Protein AF-A0A835YY94-F1 (afdb_monomer_lite)

Secondary structure (DSSP, 8-state):
-HHHHHHHHHHHHHHHHHHHHHHHHHHTT--HHHHHHHH-S-HHHHHHHHHHHHHHH-TT--HHHHHHHHHHHHHHHHHHHHHHHHHS---------SS-HHHHHHHHTTT--S---TT--TTHHHHHHHHSHHHHHHHHHHHHHHHHHHHHT---HHHHHHHHHHHHHHHHHHHHHHHHTTHHHHS------------

Organism: NCBI:txid303371

Sequence (199 aa):
MEGLRAFHGLIGSVLEELTLHEAFAEEWGVNLAEAIDRDGPLPATRAYTSFLLQIGGDSRSTCADVLAAMAPCMRLYAFLGTTLAAAFPAPITTEHSSEPASERFAAERASESASAADGDTPYRAWIAAYSSPEFGAAAATVERLLDKYAAAAGEGMGRYDALLAHYRTAMALEYAFFDASGLEAGLKGDPVALEVREG

Structure (mmCIF, N/CA/C/O backbone):
data_AF-A0A835YY94-F1
#
_entry.id   AF-A0A835YY94-F1
#
loop_
_atom_site.group_PDB
_atom_site.id
_atom_site.type_symbol
_atom_site.label_atom_id
_atom_site.label_alt_id
_atom_site.label_comp_id
_atom_site.label_asym_id
_atom_site.label_entity_id
_atom_site.label_seq_id
_atom_site.pdbx_PDB_ins_code
_atom_site.Cartn_x
_atom_site.Cartn_y
_atom_site.Cartn_z
_atom_site.occupancy
_atom_site.B_iso_or_equiv
_atom_site.auth_seq_id
_atom_site.auth_comp_id
_atom_site.auth_asym_id
_atom_site.auth_atom_id
_atom_site.pdbx_PDB_model_num
ATOM 1 N N . MET A 1 1 ? 12.698 16.034 -10.773 1.00 77.00 1 MET A N 1
ATOM 2 C CA . MET A 1 1 ? 12.156 16.702 -9.566 1.00 77.00 1 MET A CA 1
ATOM 3 C C . MET A 1 1 ? 10.710 16.336 -9.263 1.00 77.00 1 MET A C 1
ATOM 5 O O . MET A 1 1 ? 10.408 16.166 -8.094 1.00 77.00 1 MET A O 1
ATOM 9 N N . GLU A 1 2 ? 9.831 16.195 -10.261 1.00 87.31 2 GLU A N 1
ATOM 10 C CA . GLU A 1 2 ? 8.418 15.824 -10.050 1.00 87.31 2 GLU A CA 1
ATOM 11 C C . GLU A 1 2 ? 8.232 14.543 -9.217 1.00 87.31 2 GLU A C 1
ATOM 13 O O . GLU A 1 2 ? 7.614 14.608 -8.162 1.00 87.31 2 GLU A O 1
ATOM 18 N N . GLY A 1 3 ? 8.836 13.417 -9.628 1.00 87.94 3 GLY A N 1
ATOM 19 C CA . GLY A 1 3 ? 8.707 12.149 -8.897 1.00 87.94 3 GLY A CA 1
ATOM 20 C C . GLY A 1 3 ? 9.200 12.238 -7.453 1.00 87.94 3 GLY A C 1
ATOM 21 O O . GLY A 1 3 ? 8.498 11.821 -6.548 1.00 87.94 3 GLY A O 1
ATOM 22 N N . LEU A 1 4 ? 10.347 12.885 -7.212 1.00 90.38 4 LEU A N 1
ATOM 23 C CA . LEU A 1 4 ? 10.876 13.088 -5.857 1.00 90.38 4 LEU A CA 1
ATOM 24 C C . LEU A 1 4 ? 9.904 13.868 -4.955 1.00 90.38 4 LEU A C 1
ATOM 26 O O . LEU A 1 4 ? 9.709 13.492 -3.805 1.00 90.38 4 LEU A O 1
ATOM 30 N N . ARG A 1 5 ? 9.278 14.936 -5.470 1.00 91.69 5 ARG A N 1
ATOM 31 C CA . ARG A 1 5 ? 8.275 15.705 -4.713 1.00 91.69 5 ARG A CA 1
ATOM 32 C C . ARG A 1 5 ? 7.023 14.880 -4.432 1.00 91.69 5 ARG A C 1
ATOM 34 O O . ARG A 1 5 ? 6.498 14.954 -3.330 1.00 91.69 5 ARG A O 1
ATOM 41 N N . ALA A 1 6 ? 6.571 14.099 -5.411 1.00 91.00 6 ALA A N 1
ATOM 42 C CA . ALA A 1 6 ? 5.416 13.230 -5.245 1.00 91.00 6 ALA A CA 1
ATOM 43 C C . ALA A 1 6 ? 5.682 12.123 -4.214 1.00 91.00 6 ALA A C 1
ATOM 45 O O . ALA A 1 6 ? 4.884 11.956 -3.303 1.00 91.00 6 ALA A O 1
ATOM 46 N N . PHE A 1 7 ? 6.828 11.438 -4.285 1.00 92.06 7 PHE A N 1
ATOM 47 C CA . PHE A 1 7 ? 7.209 10.423 -3.298 1.00 92.06 7 PHE A CA 1
ATOM 48 C C . PHE A 1 7 ? 7.347 11.000 -1.889 1.00 92.06 7 PHE A C 1
ATOM 50 O O . PHE A 1 7 ? 6.874 10.391 -0.938 1.00 92.06 7 PHE A O 1
ATOM 57 N N . HIS A 1 8 ? 7.933 12.192 -1.752 1.00 92.06 8 HIS A N 1
ATOM 58 C CA . HIS A 1 8 ? 7.973 12.895 -0.470 1.00 92.06 8 HIS A CA 1
ATOM 59 C C . HIS A 1 8 ? 6.564 13.171 0.076 1.00 92.06 8 HIS A C 1
ATOM 61 O O . HIS A 1 8 ? 6.309 12.919 1.248 1.00 92.06 8 HIS A O 1
ATOM 67 N N . GLY A 1 9 ? 5.651 13.663 -0.770 1.00 89.12 9 GLY A N 1
ATOM 68 C CA . GLY A 1 9 ? 4.255 13.882 -0.384 1.00 89.12 9 GLY A CA 1
ATOM 69 C C . GLY A 1 9 ? 3.563 12.593 0.064 1.00 89.12 9 GLY A C 1
ATOM 70 O O . GLY A 1 9 ? 2.956 12.580 1.124 1.00 89.12 9 GLY A O 1
ATOM 71 N N . LEU A 1 10 ? 3.731 11.501 -0.690 1.00 89.12 10 LEU A N 1
ATOM 72 C CA . LEU A 1 10 ? 3.149 10.194 -0.364 1.00 89.12 10 LEU A CA 1
ATOM 73 C C . LEU A 1 10 ? 3.657 9.649 0.978 1.00 89.12 10 LEU A C 1
ATOM 75 O O . LEU A 1 10 ? 2.860 9.171 1.775 1.00 89.12 10 LEU A O 1
ATOM 79 N N . ILE A 1 11 ? 4.961 9.756 1.256 1.00 89.75 11 ILE A N 1
ATOM 80 C CA . ILE A 1 11 ? 5.522 9.361 2.559 1.00 89.75 11 ILE A CA 1
ATOM 81 C C . ILE A 1 11 ? 4.942 10.228 3.681 1.00 89.75 11 ILE A C 1
ATOM 83 O O . ILE A 1 11 ? 4.595 9.699 4.731 1.00 89.75 11 ILE A O 1
ATOM 87 N N . GLY A 1 12 ? 4.814 11.541 3.459 1.00 86.75 12 GLY A N 1
ATOM 88 C CA . GLY A 1 12 ? 4.173 12.448 4.414 1.00 86.75 12 GLY A CA 1
ATOM 89 C C . GLY A 1 12 ? 2.745 12.017 4.754 1.00 86.75 12 GLY A C 1
ATOM 90 O O . GLY A 1 12 ? 2.417 11.896 5.928 1.00 86.75 12 GLY A O 1
ATOM 91 N N . SER A 1 13 ? 1.940 11.684 3.744 1.00 84.06 13 SER A N 1
ATOM 92 C CA . SER A 1 13 ? 0.565 11.212 3.947 1.00 84.06 13 SER A CA 1
ATOM 93 C C . SER A 1 13 ? 0.486 9.883 4.701 1.00 84.06 13 SER A C 1
ATOM 95 O O . SER A 1 13 ? -0.398 9.726 5.532 1.00 84.06 13 SER A O 1
ATOM 97 N N . VAL A 1 14 ? 1.427 8.953 4.493 1.00 85.81 14 VAL A N 1
ATOM 98 C CA . VAL A 1 14 ? 1.492 7.713 5.295 1.00 85.81 14 VAL A CA 1
ATOM 99 C C . VAL A 1 14 ? 1.737 8.024 6.775 1.00 85.81 14 VAL A C 1
ATOM 101 O O . VAL A 1 14 ? 1.154 7.383 7.643 1.00 85.81 14 VAL A O 1
ATOM 104 N N . LEU A 1 15 ? 2.584 9.010 7.089 1.00 85.06 15 LEU A N 1
ATOM 105 C CA . LEU A 1 15 ? 2.825 9.406 8.482 1.00 85.06 15 LEU A CA 1
ATOM 106 C C . LEU A 1 15 ? 1.577 10.025 9.123 1.00 85.06 15 LEU A C 1
ATOM 108 O O . LEU A 1 15 ? 1.283 9.733 10.277 1.00 85.06 15 LEU A O 1
ATOM 112 N N . GLU A 1 16 ? 0.834 10.840 8.372 1.00 81.44 16 GLU A N 1
ATOM 113 C CA . GLU A 1 16 ? -0.450 11.401 8.815 1.00 81.44 16 GLU A CA 1
ATOM 114 C C . GLU A 1 16 ? -1.503 10.300 9.035 1.00 81.44 16 GLU A C 1
ATOM 116 O O . GLU A 1 16 ? -2.247 10.330 10.016 1.00 81.44 16 GLU A O 1
ATOM 121 N N . GLU A 1 17 ? -1.538 9.292 8.162 1.00 84.50 17 GLU A N 1
ATOM 122 C CA . GLU A 1 17 ? -2.433 8.136 8.265 1.00 84.50 17 GLU A CA 1
ATOM 123 C C . GLU A 1 17 ? -2.126 7.273 9.497 1.00 84.50 17 GLU A C 1
ATOM 125 O O . GLU A 1 17 ? -3.043 6.833 10.189 1.00 84.50 17 GLU A O 1
ATOM 130 N N . LEU A 1 18 ? -0.851 7.084 9.851 1.00 85.69 18 LEU A N 1
ATOM 131 C CA . LEU A 1 18 ? -0.483 6.365 11.076 1.00 85.69 18 LEU A CA 1
ATOM 132 C C . LEU A 1 18 ? -1.029 7.044 12.341 1.00 85.69 18 LEU A C 1
ATOM 134 O O . LEU A 1 18 ? -1.456 6.345 13.257 1.00 85.69 18 LEU A O 1
ATOM 138 N N . THR A 1 19 ? -1.119 8.378 12.375 1.00 81.88 19 THR A N 1
ATOM 139 C CA . THR A 1 19 ? -1.769 9.100 13.484 1.00 81.88 19 THR A CA 1
ATOM 140 C C . THR A 1 19 ? -3.268 8.789 13.583 1.00 81.88 19 THR A C 1
ATOM 142 O O . THR A 1 19 ? -3.809 8.701 14.684 1.00 81.88 19 THR A O 1
ATOM 145 N N . LEU A 1 20 ? -3.956 8.578 12.454 1.00 78.81 20 LEU A N 1
ATOM 146 C CA . LEU A 1 20 ? -5.355 8.134 12.454 1.00 78.81 20 LEU A CA 1
ATOM 147 C C . LEU A 1 20 ? -5.488 6.715 13.035 1.00 78.81 20 LEU A C 1
ATOM 149 O O . LEU A 1 20 ? -6.382 6.458 13.839 1.00 78.81 20 LEU A O 1
ATOM 153 N N . HIS A 1 21 ? -4.582 5.805 12.672 1.00 83.69 21 HIS A N 1
ATOM 154 C CA . HIS A 1 21 ? -4.551 4.454 13.239 1.00 83.69 21 HIS A CA 1
ATOM 155 C C . HIS A 1 21 ? -4.273 4.446 14.747 1.00 83.69 21 HIS A C 1
ATOM 157 O O . HIS A 1 21 ? -4.888 3.662 15.469 1.00 83.69 21 HIS A O 1
ATOM 163 N N . GLU A 1 22 ? -3.381 5.316 15.231 1.00 84.19 22 GLU A N 1
ATOM 164 C CA . GLU A 1 22 ? -3.130 5.499 16.666 1.00 84.19 22 GLU A CA 1
ATOM 165 C C . GLU A 1 22 ? -4.399 5.945 17.406 1.00 84.19 22 GLU A C 1
ATOM 167 O O . GLU A 1 22 ? -4.718 5.383 18.454 1.00 84.19 22 GLU A O 1
ATOM 172 N N . ALA A 1 23 ? -5.166 6.879 16.831 1.00 81.56 23 ALA A N 1
ATOM 173 C CA . ALA A 1 23 ? -6.432 7.330 17.407 1.00 81.56 23 ALA A CA 1
ATOM 174 C C . ALA A 1 23 ? -7.473 6.196 17.494 1.00 81.56 23 ALA A C 1
ATOM 176 O O . ALA A 1 23 ? -8.077 6.009 18.550 1.00 81.56 23 ALA A O 1
ATOM 177 N N . PHE A 1 24 ? -7.634 5.388 16.437 1.00 81.62 24 PHE A N 1
ATOM 178 C CA . PHE A 1 24 ? -8.531 4.222 16.475 1.00 81.62 24 PHE A CA 1
ATOM 179 C C . PHE A 1 24 ? -8.098 3.183 17.513 1.00 81.62 24 PHE A C 1
ATOM 181 O O . PHE A 1 24 ? -8.931 2.604 18.210 1.00 81.62 24 PHE A O 1
ATOM 188 N N . ALA A 1 25 ? -6.793 2.934 17.627 1.00 85.94 25 ALA A N 1
ATOM 189 C CA . ALA A 1 25 ? -6.261 1.998 18.607 1.00 85.94 25 ALA A CA 1
ATOM 190 C C . ALA A 1 25 ? -6.549 2.463 20.043 1.00 85.94 25 ALA A C 1
ATOM 192 O O . ALA A 1 25 ? -6.974 1.655 20.869 1.00 85.94 25 ALA A O 1
ATOM 193 N N . GLU A 1 26 ? -6.386 3.758 20.329 1.00 84.69 26 GLU A N 1
ATOM 194 C CA . GLU A 1 26 ? -6.743 4.344 21.625 1.00 84.69 26 GLU A CA 1
ATOM 195 C C . GLU A 1 26 ? -8.247 4.215 21.907 1.00 84.69 26 GLU A C 1
ATOM 197 O O . GLU A 1 26 ? -8.629 3.734 22.976 1.00 84.69 26 GLU A O 1
ATOM 202 N N . GLU A 1 27 ? -9.095 4.576 20.939 1.00 81.50 27 GLU A N 1
ATOM 203 C CA . GLU A 1 27 ? -10.557 4.499 21.052 1.00 81.50 27 GLU A CA 1
ATOM 204 C C . GLU A 1 27 ? -11.039 3.077 21.372 1.00 81.50 27 GLU A C 1
ATOM 206 O O . GLU A 1 27 ? -11.888 2.875 22.242 1.00 81.50 27 GLU A O 1
ATOM 211 N N . TRP A 1 28 ? -10.464 2.071 20.711 1.00 84.75 28 TRP A N 1
ATOM 212 C CA . TRP A 1 28 ? -10.847 0.669 20.896 1.00 84.75 28 TRP A CA 1
ATOM 213 C C . TRP A 1 28 ? -10.114 -0.024 22.050 1.00 84.75 28 TRP A C 1
ATOM 215 O O . TRP A 1 28 ? -10.308 -1.221 22.272 1.00 84.75 28 TRP A O 1
ATOM 225 N N . GLY A 1 29 ? -9.278 0.702 22.799 1.00 87.25 29 GLY A N 1
ATOM 226 C CA . GLY A 1 29 ? -8.504 0.148 23.910 1.00 87.25 29 GLY A CA 1
ATOM 227 C C . GLY A 1 29 ? -7.463 -0.889 23.471 1.00 87.25 29 GLY A C 1
ATOM 228 O O . GLY A 1 29 ? -7.135 -1.800 24.233 1.00 87.25 29 GLY A O 1
ATOM 229 N N . VAL A 1 30 ? -6.956 -0.776 22.241 1.00 87.06 30 VAL A N 1
ATOM 230 C CA . VAL A 1 30 ? -5.956 -1.670 21.652 1.00 87.06 30 VAL A CA 1
ATOM 231 C C . VAL A 1 30 ? -4.563 -1.069 21.817 1.00 87.06 30 VAL A C 1
ATOM 233 O O . VAL A 1 30 ? -4.223 -0.056 21.215 1.00 87.06 30 VAL A O 1
ATOM 236 N N . ASN A 1 31 ? -3.698 -1.744 22.572 1.00 87.50 31 ASN A N 1
ATOM 237 C CA . ASN A 1 31 ? -2.273 -1.425 22.589 1.00 87.50 31 ASN A CA 1
ATOM 238 C C . ASN A 1 31 ? -1.568 -2.138 21.425 1.00 87.50 31 ASN A C 1
ATOM 240 O O . ASN A 1 31 ? -1.189 -3.306 21.540 1.00 87.50 31 ASN A O 1
ATOM 244 N N . LEU A 1 32 ? -1.405 -1.439 20.296 1.00 83.25 32 LEU A N 1
ATOM 245 C CA . LEU A 1 32 ? -0.777 -2.001 19.094 1.00 83.25 32 LEU A CA 1
ATOM 246 C C . LEU A 1 32 ? 0.668 -2.448 19.338 1.00 83.25 32 LEU A C 1
ATOM 248 O O . LEU A 1 32 ? 1.056 -3.508 18.855 1.00 83.25 32 LEU A O 1
ATOM 252 N N . ALA A 1 33 ? 1.452 -1.679 20.098 1.00 86.81 33 ALA A N 1
ATOM 253 C CA . ALA A 1 33 ? 2.845 -2.022 20.381 1.00 86.81 33 ALA A CA 1
ATOM 254 C C . ALA A 1 33 ? 2.940 -3.334 21.170 1.00 86.81 33 ALA A C 1
ATOM 256 O O . ALA A 1 33 ? 3.667 -4.242 20.778 1.00 86.81 33 ALA A O 1
ATOM 257 N N . GLU A 1 34 ? 2.133 -3.477 22.222 1.00 89.88 34 GLU A N 1
ATOM 258 C CA . GLU A 1 34 ? 2.085 -4.709 23.014 1.00 89.88 34 GLU A CA 1
ATOM 259 C C . GLU A 1 34 ? 1.562 -5.903 22.202 1.00 89.88 34 GLU A C 1
ATOM 261 O O . GLU A 1 34 ? 2.089 -7.009 22.321 1.00 89.88 34 GLU A O 1
ATOM 266 N N . ALA A 1 35 ? 0.548 -5.695 21.355 1.00 86.00 35 ALA A N 1
ATOM 267 C CA . ALA A 1 35 ? 0.031 -6.743 20.478 1.00 86.00 35 ALA A CA 1
ATOM 268 C C . ALA A 1 35 ? 1.102 -7.231 19.487 1.00 86.00 35 ALA A C 1
ATOM 270 O O . ALA A 1 35 ? 1.275 -8.437 19.311 1.00 86.00 35 ALA A O 1
ATOM 271 N N . ILE A 1 36 ? 1.860 -6.306 18.889 1.00 86.38 36 ILE A N 1
ATOM 272 C CA . ILE A 1 36 ? 2.965 -6.626 17.978 1.00 86.38 36 ILE A CA 1
ATOM 273 C C . ILE A 1 36 ? 4.104 -7.332 18.723 1.00 86.38 36 ILE A C 1
ATOM 275 O O . ILE A 1 36 ? 4.634 -8.312 18.205 1.00 86.38 36 ILE A O 1
ATOM 279 N N . ASP A 1 37 ? 4.465 -6.889 19.928 1.00 91.12 37 ASP A N 1
ATOM 280 C CA . ASP A 1 37 ? 5.526 -7.520 20.723 1.00 91.12 37 ASP A CA 1
ATOM 281 C C . ASP A 1 37 ? 5.161 -8.949 21.148 1.00 91.12 37 ASP A C 1
ATOM 283 O O . ASP A 1 37 ? 6.019 -9.835 21.178 1.00 91.12 37 ASP A O 1
ATOM 287 N N . ARG A 1 38 ? 3.886 -9.186 21.480 1.00 91.00 38 ARG A N 1
ATOM 288 C CA . ARG A 1 38 ? 3.395 -10.488 21.942 1.00 91.00 38 ARG A CA 1
ATOM 289 C C . ARG A 1 38 ? 3.194 -11.479 20.798 1.00 91.00 38 ARG A C 1
ATOM 291 O O . ARG A 1 38 ? 3.668 -12.611 20.890 1.00 91.00 38 ARG A O 1
ATOM 298 N N . ASP A 1 39 ? 2.472 -11.068 19.759 1.00 89.62 39 ASP A N 1
ATOM 299 C CA . ASP A 1 39 ? 1.948 -11.976 18.731 1.00 89.62 39 ASP A CA 1
ATOM 300 C C . ASP A 1 39 ? 2.647 -11.800 17.371 1.00 89.62 39 ASP A C 1
ATOM 302 O O . ASP A 1 39 ? 2.582 -12.683 16.512 1.00 89.62 39 ASP A O 1
ATOM 306 N N . GLY A 1 40 ? 3.352 -10.682 17.175 1.00 89.75 40 GLY A N 1
ATOM 307 C CA . GLY A 1 40 ? 3.863 -10.264 15.873 1.00 89.75 40 GLY A CA 1
ATOM 308 C C . GLY A 1 40 ? 2.755 -9.792 14.919 1.00 89.75 40 GLY A C 1
ATOM 309 O O . GLY A 1 40 ? 1.563 -9.934 15.196 1.00 89.75 40 GLY A O 1
ATOM 310 N N . PRO A 1 41 ? 3.119 -9.220 13.755 1.00 90.19 41 PRO A N 1
ATOM 311 C CA . PRO A 1 41 ? 2.147 -8.956 12.701 1.00 90.19 41 PRO A CA 1
ATOM 312 C C . PRO A 1 41 ? 1.573 -10.273 12.165 1.00 90.19 41 PRO A C 1
ATOM 314 O O . PRO A 1 41 ? 2.288 -11.275 12.061 1.00 90.19 41 PRO A O 1
ATOM 317 N N . LEU A 1 42 ? 0.305 -10.250 11.742 1.00 89.94 42 LEU A N 1
ATOM 318 C CA . LEU A 1 42 ? -0.325 -11.407 11.105 1.00 89.94 42 LEU A CA 1
ATOM 319 C C . LEU A 1 42 ? 0.508 -11.901 9.906 1.00 89.94 42 LEU A C 1
ATOM 321 O O . LEU A 1 42 ? 1.122 -11.086 9.203 1.00 89.94 42 LEU A O 1
ATOM 325 N N . PRO A 1 43 ? 0.504 -13.216 9.608 1.00 93.25 43 PRO A N 1
ATOM 326 C CA . PRO A 1 43 ? 1.248 -13.764 8.476 1.00 93.25 43 PRO A CA 1
ATOM 327 C C . PRO A 1 43 ? 0.962 -13.053 7.145 1.00 93.25 43 PRO A C 1
ATOM 329 O O . PRO A 1 43 ? 1.902 -12.791 6.398 1.00 93.25 43 PRO A O 1
ATOM 332 N N . ALA A 1 44 ? -0.295 -12.676 6.879 1.00 93.00 44 ALA A N 1
ATOM 333 C CA . ALA A 1 44 ? -0.679 -11.922 5.683 1.00 93.00 44 ALA A CA 1
ATOM 334 C C . ALA A 1 44 ? -0.042 -10.518 5.646 1.00 93.00 44 ALA A C 1
ATOM 336 O O . ALA A 1 44 ? 0.588 -10.149 4.654 1.00 93.00 44 ALA A O 1
ATOM 337 N N . THR A 1 45 ? -0.098 -9.774 6.757 1.00 92.38 45 THR A N 1
ATOM 338 C CA . THR A 1 45 ? 0.561 -8.464 6.911 1.00 92.38 45 THR A CA 1
ATOM 339 C C . THR A 1 45 ? 2.068 -8.560 6.673 1.00 92.38 45 THR A C 1
ATOM 341 O O . THR A 1 45 ? 2.667 -7.735 5.975 1.00 92.38 45 THR A O 1
ATOM 344 N N . ARG A 1 46 ? 2.706 -9.599 7.223 1.00 95.44 46 ARG A N 1
ATOM 345 C CA . ARG A 1 46 ? 4.140 -9.836 7.039 1.00 95.44 46 ARG A CA 1
ATOM 346 C C . ARG A 1 46 ? 4.477 -10.231 5.603 1.00 95.44 46 ARG A C 1
ATOM 348 O O . ARG A 1 46 ? 5.493 -9.775 5.083 1.00 95.44 46 ARG A O 1
ATOM 355 N N . ALA A 1 47 ? 3.659 -11.062 4.962 1.00 96.12 47 ALA A N 1
ATOM 356 C CA . ALA A 1 47 ? 3.862 -11.465 3.574 1.00 96.12 47 ALA A CA 1
ATOM 357 C C . ALA A 1 47 ? 3.816 -10.249 2.644 1.00 96.12 47 ALA A C 1
ATOM 359 O O . ALA A 1 47 ? 4.709 -10.080 1.812 1.00 96.12 47 ALA A O 1
ATOM 360 N N . TYR A 1 48 ? 2.841 -9.357 2.848 1.00 96.62 48 TYR A N 1
ATOM 361 C CA . TYR A 1 48 ? 2.712 -8.174 2.012 1.00 96.62 48 TYR A CA 1
ATOM 362 C C . TYR A 1 48 ? 3.890 -7.208 2.179 1.00 96.62 48 TYR A C 1
ATOM 364 O O . TYR A 1 48 ? 4.551 -6.838 1.206 1.00 96.62 48 TYR A O 1
ATOM 372 N N . THR A 1 49 ? 4.237 -6.869 3.419 1.00 95.88 49 THR A N 1
ATOM 373 C CA . THR A 1 49 ? 5.383 -5.987 3.691 1.00 95.88 49 THR A CA 1
ATOM 374 C C . THR A 1 49 ? 6.709 -6.590 3.217 1.00 95.88 49 THR A C 1
ATOM 376 O O . THR A 1 49 ? 7.541 -5.875 2.661 1.00 95.88 49 THR A O 1
ATOM 379 N N . SER A 1 50 ? 6.892 -7.910 3.339 1.00 97.50 50 SER A N 1
ATOM 380 C CA . SER A 1 50 ? 8.083 -8.604 2.826 1.00 97.50 50 SER A CA 1
ATOM 381 C C . SER A 1 50 ? 8.182 -8.528 1.301 1.00 97.50 50 SER A C 1
ATOM 383 O O . SER A 1 50 ? 9.264 -8.271 0.777 1.00 97.50 50 SER A O 1
ATOM 385 N N . PHE A 1 51 ? 7.065 -8.692 0.587 1.00 97.94 51 PHE A N 1
ATOM 386 C CA . PHE A 1 51 ? 7.002 -8.542 -0.869 1.00 97.94 51 PHE A CA 1
ATOM 387 C C . PHE A 1 51 ? 7.407 -7.129 -1.320 1.00 97.94 51 PHE A C 1
ATOM 389 O O . PHE A 1 51 ? 8.238 -6.981 -2.218 1.00 97.94 51 PHE A O 1
ATOM 396 N N . LEU A 1 52 ? 6.891 -6.088 -0.657 1.00 96.81 52 LEU A N 1
ATOM 397 C CA . LEU A 1 52 ? 7.250 -4.699 -0.962 1.00 96.81 52 LEU A CA 1
ATOM 398 C C . LEU A 1 52 ? 8.736 -4.416 -0.695 1.00 96.81 52 LEU A C 1
ATOM 400 O O . LEU A 1 52 ? 9.410 -3.811 -1.531 1.00 96.81 52 LEU A O 1
ATOM 404 N N . LEU A 1 53 ? 9.265 -4.891 0.438 1.00 97.38 53 LEU A N 1
ATOM 405 C CA . LEU A 1 53 ? 10.682 -4.747 0.786 1.00 97.38 53 LEU A CA 1
ATOM 406 C C . LEU A 1 53 ? 11.596 -5.496 -0.188 1.00 97.38 53 LEU A C 1
ATOM 408 O O . LEU A 1 53 ? 12.656 -4.983 -0.537 1.00 97.38 53 LEU A O 1
ATOM 412 N N . GLN A 1 54 ? 11.188 -6.677 -0.657 1.00 97.44 54 GLN A N 1
ATOM 413 C CA . GLN A 1 54 ? 11.940 -7.439 -1.650 1.00 97.44 54 GLN A CA 1
ATOM 414 C C . GLN A 1 54 ? 12.044 -6.675 -2.974 1.00 97.44 54 GLN A C 1
ATOM 416 O O . GLN A 1 54 ? 13.136 -6.572 -3.528 1.00 97.44 54 GLN A O 1
ATOM 421 N N . ILE A 1 55 ? 10.941 -6.096 -3.461 1.00 96.06 55 ILE A N 1
ATOM 422 C CA . ILE A 1 55 ? 10.963 -5.277 -4.681 1.00 96.06 55 ILE A CA 1
ATOM 423 C C . ILE A 1 55 ? 11.817 -4.027 -4.470 1.00 96.06 55 ILE A C 1
ATOM 425 O O . ILE A 1 55 ? 12.664 -3.730 -5.308 1.00 96.06 55 ILE A O 1
ATOM 429 N N . GLY A 1 56 ? 11.632 -3.312 -3.357 1.00 94.69 56 GLY A N 1
ATOM 430 C CA . GLY A 1 56 ? 12.385 -2.090 -3.062 1.00 94.69 56 GLY A CA 1
ATOM 431 C C . GLY A 1 56 ? 13.883 -2.314 -2.818 1.00 94.69 56 GLY A C 1
ATOM 432 O O . GLY A 1 56 ? 14.677 -1.404 -3.044 1.00 94.69 56 GLY A O 1
ATOM 433 N N . GLY A 1 57 ? 14.269 -3.508 -2.361 1.00 94.94 57 GLY A N 1
ATOM 434 C CA . GLY A 1 57 ? 15.654 -3.883 -2.072 1.00 94.94 57 GLY A CA 1
ATOM 435 C C . GLY A 1 57 ? 16.412 -4.526 -3.239 1.00 94.94 57 GLY A C 1
ATOM 436 O O . GLY A 1 57 ? 17.641 -4.599 -3.183 1.00 94.94 57 GLY A O 1
ATOM 437 N N . ASP A 1 58 ? 15.729 -4.993 -4.289 1.00 94.12 58 ASP A N 1
ATOM 438 C CA . ASP A 1 58 ? 16.386 -5.556 -5.475 1.00 94.12 58 ASP A CA 1
ATOM 439 C C . ASP A 1 58 ? 17.022 -4.435 -6.311 1.00 94.12 58 ASP A C 1
ATOM 441 O O . ASP A 1 58 ? 16.350 -3.525 -6.793 1.00 94.12 58 ASP A O 1
ATOM 445 N N . SER A 1 59 ? 18.335 -4.518 -6.531 1.00 92.50 59 SER A N 1
ATOM 446 C CA . SER A 1 59 ? 19.096 -3.529 -7.304 1.00 92.50 59 SER A CA 1
ATOM 447 C C . SER A 1 59 ? 18.710 -3.462 -8.784 1.00 92.50 59 SER A C 1
ATOM 449 O O . SER A 1 59 ? 19.098 -2.519 -9.476 1.00 92.50 59 SER A O 1
ATOM 451 N N . ARG A 1 60 ? 17.963 -4.452 -9.282 1.00 90.12 60 ARG A N 1
ATOM 452 C CA . ARG A 1 60 ? 17.410 -4.479 -10.641 1.00 90.12 60 ARG A CA 1
ATOM 453 C C . ARG A 1 60 ? 16.034 -3.823 -10.724 1.00 90.12 60 ARG A C 1
ATOM 455 O O . ARG A 1 60 ? 15.603 -3.508 -11.833 1.00 90.12 60 ARG A O 1
ATOM 462 N N . SER A 1 61 ? 15.355 -3.624 -9.594 1.00 92.81 61 SER A N 1
ATOM 463 C CA . SER A 1 61 ? 14.068 -2.941 -9.563 1.00 92.81 61 SER A CA 1
ATOM 464 C C . SER A 1 61 ? 14.225 -1.473 -9.928 1.00 92.81 61 SER A C 1
ATOM 466 O O . SER A 1 61 ? 15.147 -0.770 -9.515 1.00 92.81 61 SER A O 1
ATOM 468 N N . THR A 1 62 ? 13.264 -0.991 -10.695 1.00 93.06 62 THR A N 1
ATOM 469 C CA . THR A 1 62 ? 13.114 0.412 -11.060 1.00 93.06 62 THR A CA 1
ATOM 470 C C . THR A 1 62 ? 11.976 1.039 -10.260 1.00 93.06 62 THR A C 1
ATOM 472 O O . THR A 1 62 ? 11.183 0.350 -9.616 1.00 93.06 62 THR A O 1
ATOM 475 N N . CYS A 1 63 ? 11.817 2.363 -10.357 1.00 93.25 63 CYS A N 1
ATOM 476 C CA . CYS A 1 63 ? 10.654 3.033 -9.775 1.00 93.25 63 CYS A CA 1
ATOM 477 C C . CYS A 1 63 ? 9.327 2.457 -10.295 1.00 93.25 63 CYS A C 1
ATOM 479 O O . CYS A 1 63 ? 8.358 2.442 -9.546 1.00 93.25 63 CYS A O 1
ATOM 481 N N . ALA A 1 64 ? 9.278 1.965 -11.539 1.00 95.12 64 ALA A N 1
ATOM 482 C CA . ALA A 1 64 ? 8.071 1.358 -12.092 1.00 95.12 64 ALA A CA 1
ATOM 483 C C . ALA A 1 64 ? 7.693 0.051 -11.373 1.00 95.12 64 ALA A C 1
ATOM 485 O O . ALA A 1 64 ? 6.510 -0.186 -11.172 1.00 95.12 64 ALA A O 1
ATOM 486 N N . ASP A 1 65 ? 8.663 -0.758 -10.933 1.00 95.88 65 ASP A N 1
ATOM 487 C CA . ASP A 1 65 ? 8.390 -2.010 -10.206 1.00 95.88 65 ASP A CA 1
ATOM 488 C C . ASP A 1 65 ? 7.783 -1.732 -8.833 1.00 95.88 65 ASP A C 1
ATOM 490 O O . ASP A 1 65 ? 6.753 -2.297 -8.472 1.00 95.88 65 ASP A O 1
ATOM 494 N N . VAL A 1 66 ? 8.381 -0.787 -8.101 1.00 95.44 66 VAL A N 1
ATOM 495 C CA . VAL A 1 66 ? 7.870 -0.338 -6.800 1.00 95.44 66 VAL A CA 1
ATOM 496 C C . VAL A 1 66 ? 6.472 0.263 -6.958 1.00 95.44 66 VAL A C 1
ATOM 498 O O . VAL A 1 66 ? 5.554 -0.101 -6.230 1.00 95.44 66 VAL A O 1
ATOM 501 N N . LEU A 1 67 ? 6.275 1.137 -7.948 1.00 96.81 67 LEU A N 1
ATOM 502 C CA . LEU A 1 67 ? 4.976 1.752 -8.220 1.00 96.81 67 LEU A CA 1
ATOM 503 C C . LEU A 1 67 ? 3.918 0.727 -8.644 1.00 96.81 67 LEU A C 1
ATOM 505 O O . LEU A 1 67 ? 2.774 0.851 -8.224 1.00 96.81 67 LEU A O 1
ATOM 509 N N . ALA A 1 68 ? 4.274 -0.297 -9.423 1.00 97.31 68 ALA A N 1
ATOM 510 C CA . ALA A 1 68 ? 3.344 -1.360 -9.802 1.00 97.31 68 ALA A CA 1
ATOM 511 C C . ALA A 1 68 ? 2.907 -2.204 -8.598 1.00 97.31 68 ALA A C 1
ATOM 513 O O . ALA A 1 68 ? 1.758 -2.632 -8.545 1.00 97.31 68 ALA A O 1
ATOM 514 N N . ALA A 1 69 ? 3.795 -2.404 -7.622 1.00 97.19 69 ALA A N 1
ATOM 515 C CA . ALA A 1 69 ? 3.484 -3.092 -6.372 1.00 97.19 69 ALA A CA 1
ATOM 516 C C . ALA A 1 69 ? 2.686 -2.228 -5.374 1.00 97.19 69 ALA A C 1
ATOM 518 O O . ALA A 1 69 ? 1.939 -2.770 -4.562 1.00 97.19 69 ALA A O 1
ATOM 519 N N . MET A 1 70 ? 2.826 -0.898 -5.431 1.00 95.06 70 MET A N 1
ATOM 520 C CA . MET A 1 70 ? 2.133 0.044 -4.539 1.00 95.06 70 MET A CA 1
ATOM 521 C C . MET A 1 70 ? 0.809 0.584 -5.099 1.00 95.06 70 MET A C 1
ATOM 523 O O . MET A 1 70 ? -0.077 0.936 -4.334 1.00 95.06 70 MET A O 1
ATOM 527 N N . ALA A 1 71 ? 0.632 0.672 -6.419 1.00 96.94 71 ALA A N 1
ATOM 528 C CA . ALA A 1 71 ? -0.601 1.196 -7.014 1.00 96.94 71 ALA A CA 1
ATOM 529 C C . ALA A 1 71 ? -1.884 0.453 -6.570 1.00 96.94 71 ALA A C 1
ATOM 531 O O . ALA A 1 71 ? -2.888 1.130 -6.327 1.00 96.94 71 ALA A O 1
ATOM 532 N N . PRO A 1 72 ? -1.880 -0.891 -6.423 1.00 96.81 72 PRO A N 1
ATOM 533 C CA . PRO A 1 72 ? -3.023 -1.650 -5.921 1.00 96.81 72 PRO A CA 1
ATOM 534 C C . PRO A 1 72 ? -3.611 -1.136 -4.610 1.00 96.81 72 PRO A C 1
ATOM 536 O O . PRO A 1 72 ? -4.820 -0.929 -4.564 1.00 96.81 72 PRO A O 1
ATOM 539 N N . CYS A 1 73 ? -2.787 -0.878 -3.586 1.00 94.50 73 CYS A N 1
ATOM 540 C CA . CYS A 1 73 ? -3.284 -0.506 -2.259 1.00 94.50 73 CYS A CA 1
ATOM 541 C C . CYS A 1 73 ? -4.066 0.809 -2.307 1.00 94.50 73 CYS A C 1
ATOM 543 O O . CYS A 1 73 ? -5.243 0.870 -1.958 1.00 94.50 73 CYS A O 1
ATOM 545 N N . MET A 1 74 ? -3.452 1.841 -2.885 1.00 93.94 74 MET A N 1
ATOM 546 C CA . MET A 1 74 ? -4.047 3.168 -3.031 1.00 93.94 74 MET A CA 1
ATOM 547 C C . MET A 1 74 ? -5.358 3.116 -3.823 1.00 93.94 74 MET A C 1
ATOM 549 O O . MET A 1 74 ? -6.363 3.711 -3.436 1.00 93.94 74 MET A O 1
ATOM 553 N N . ARG A 1 75 ? -5.370 2.395 -4.952 1.00 96.69 75 ARG A N 1
ATOM 554 C CA . ARG A 1 75 ? -6.562 2.292 -5.799 1.00 96.69 75 ARG A CA 1
ATOM 555 C C . ARG A 1 75 ? -7.673 1.491 -5.118 1.00 96.69 75 ARG A C 1
ATOM 557 O O . ARG A 1 75 ? -8.834 1.893 -5.205 1.00 96.69 75 ARG A O 1
ATOM 564 N N . LEU A 1 76 ? -7.335 0.383 -4.461 1.00 96.19 76 LEU A N 1
ATOM 565 C CA . LEU A 1 76 ? -8.296 -0.470 -3.770 1.00 96.19 76 LEU A CA 1
ATOM 566 C C . LEU A 1 76 ? -8.954 0.274 -2.609 1.00 96.19 76 LEU A C 1
ATOM 568 O O . LEU A 1 76 ? -10.179 0.300 -2.535 1.00 96.19 76 LEU A O 1
ATOM 572 N N . TYR A 1 77 ? -8.175 0.935 -1.753 1.00 94.38 77 TYR A N 1
ATOM 573 C CA . TYR A 1 77 ? -8.722 1.691 -0.625 1.00 94.38 77 TYR A CA 1
ATOM 574 C C . TYR A 1 77 ? -9.620 2.842 -1.097 1.00 94.38 77 TYR A C 1
ATOM 576 O O . TYR A 1 77 ? -10.722 3.004 -0.575 1.00 94.38 77 TYR A O 1
ATOM 584 N N . ALA A 1 78 ? -9.235 3.564 -2.158 1.00 95.12 78 ALA A N 1
ATOM 585 C CA . ALA A 1 78 ? -10.080 4.606 -2.748 1.00 95.12 78 ALA A CA 1
ATOM 586 C C . ALA A 1 78 ? -11.409 4.033 -3.276 1.00 95.12 78 ALA A C 1
ATOM 588 O O . ALA A 1 78 ? -12.482 4.615 -3.092 1.00 95.12 78 ALA A O 1
ATOM 589 N N . PHE A 1 79 ? -11.353 2.866 -3.924 1.00 96.19 79 PHE A N 1
ATOM 590 C CA . PHE A 1 79 ? -12.540 2.160 -4.400 1.00 96.19 79 PHE A CA 1
ATOM 591 C C . PHE A 1 79 ? -13.448 1.709 -3.246 1.00 96.19 79 PHE A C 1
ATOM 593 O O . PHE A 1 79 ? -14.657 1.933 -3.302 1.00 96.19 79 PHE A O 1
ATOM 600 N N . LEU A 1 80 ? -12.889 1.115 -2.189 1.00 94.25 80 LEU A N 1
ATOM 601 C CA . LEU A 1 80 ? -13.652 0.662 -1.024 1.00 94.25 80 LEU A CA 1
ATOM 602 C C . LEU A 1 80 ? -14.297 1.838 -0.289 1.00 94.25 80 LEU A C 1
ATOM 604 O O . LEU A 1 80 ? -15.499 1.805 -0.034 1.00 94.25 80 LEU A O 1
ATOM 608 N N . GLY A 1 81 ? -13.532 2.897 -0.013 1.00 91.81 81 GLY A N 1
ATOM 609 C CA . GLY A 1 81 ? -14.030 4.097 0.654 1.00 91.81 81 GLY A CA 1
ATOM 610 C C . GLY A 1 81 ? -15.190 4.731 -0.110 1.00 91.81 81 GLY A C 1
ATOM 611 O O . GLY A 1 81 ? -16.256 4.958 0.458 1.00 91.81 81 GLY A O 1
ATOM 612 N N . THR A 1 82 ? -15.031 4.959 -1.417 1.00 94.06 82 THR A N 1
ATOM 613 C CA . THR A 1 82 ? -16.099 5.546 -2.250 1.00 94.06 82 THR A CA 1
ATOM 614 C C . THR A 1 82 ? -17.327 4.642 -2.371 1.00 94.06 82 THR A C 1
ATOM 616 O O . THR A 1 82 ? -18.456 5.132 -2.306 1.00 94.06 82 THR A O 1
ATOM 619 N N . THR A 1 83 ? -17.133 3.325 -2.481 1.00 94.62 83 THR A N 1
ATOM 620 C CA . THR A 1 83 ? -18.232 2.348 -2.525 1.00 94.62 83 THR A CA 1
ATOM 621 C C . THR A 1 83 ? -19.021 2.342 -1.216 1.00 94.62 83 THR A C 1
ATOM 623 O O . THR A 1 83 ? -20.251 2.384 -1.235 1.00 94.62 83 THR A O 1
ATOM 626 N N . LEU A 1 84 ? -18.331 2.343 -0.072 1.00 91.12 84 LEU A N 1
ATOM 627 C CA . LEU A 1 84 ? -18.962 2.366 1.246 1.00 91.12 84 LEU A CA 1
ATOM 628 C C . LEU A 1 84 ? -19.642 3.707 1.535 1.00 91.12 84 LEU A C 1
ATOM 630 O O . LEU A 1 84 ? -20.752 3.709 2.054 1.00 91.12 84 LEU A O 1
ATOM 634 N N . ALA A 1 85 ? -19.045 4.835 1.143 1.00 89.75 85 ALA A N 1
ATOM 635 C CA . ALA A 1 85 ? -19.671 6.150 1.283 1.00 89.75 85 ALA A CA 1
ATOM 636 C C . ALA A 1 85 ? -20.988 6.250 0.495 1.00 89.75 85 ALA A C 1
ATOM 638 O O . ALA A 1 85 ? -21.963 6.825 0.977 1.00 89.75 85 ALA A O 1
ATOM 639 N N . ALA A 1 86 ? -21.041 5.654 -0.701 1.00 89.12 86 ALA A N 1
ATOM 640 C CA . ALA A 1 86 ? -22.261 5.589 -1.500 1.00 89.12 86 ALA A CA 1
ATOM 641 C C . ALA A 1 86 ? -23.314 4.635 -0.905 1.00 89.12 86 ALA A C 1
ATOM 643 O O . ALA A 1 86 ? -24.509 4.911 -1.001 1.00 89.12 86 ALA A O 1
ATOM 644 N N . ALA A 1 87 ? -22.884 3.522 -0.303 1.00 86.62 87 ALA A N 1
ATOM 645 C CA . ALA A 1 87 ? -23.769 2.533 0.314 1.00 86.62 87 ALA A CA 1
ATOM 646 C C . ALA A 1 87 ? -24.316 2.974 1.685 1.00 86.62 87 ALA A C 1
ATOM 648 O O . ALA A 1 87 ? -25.434 2.606 2.044 1.00 86.62 87 ALA A O 1
ATOM 649 N N . PHE A 1 88 ? -23.552 3.782 2.424 1.00 82.62 88 PHE A N 1
ATOM 650 C CA . PHE A 1 88 ? -23.888 4.297 3.754 1.00 82.62 88 PHE A CA 1
ATOM 651 C C . PHE A 1 88 ? -23.839 5.836 3.781 1.00 82.62 88 PHE A C 1
ATOM 653 O O . PHE A 1 88 ? -22.992 6.419 4.466 1.00 82.62 88 PHE A O 1
ATOM 660 N N . PRO A 1 89 ? -24.730 6.524 3.038 1.00 69.12 89 PRO A N 1
ATOM 661 C CA . PRO A 1 89 ? -24.744 7.979 2.983 1.00 69.12 89 PRO A CA 1
ATOM 662 C C . PRO A 1 89 ? -25.223 8.544 4.325 1.00 69.12 89 PRO A C 1
ATOM 664 O O . PRO A 1 89 ? -26.412 8.519 4.637 1.00 69.12 89 PRO A O 1
ATOM 667 N N . ALA A 1 90 ? -24.303 9.061 5.132 1.00 61.88 90 ALA A N 1
ATOM 668 C CA . ALA A 1 90 ? -24.636 9.799 6.346 1.00 61.88 90 ALA A CA 1
ATOM 669 C C . ALA A 1 90 ? -24.659 11.315 6.093 1.00 61.88 90 ALA A C 1
ATOM 671 O O . ALA A 1 90 ? -24.061 11.784 5.119 1.00 61.88 90 ALA A O 1
ATOM 672 N N . PRO A 1 91 ? -25.298 12.111 6.970 1.00 51.41 91 PRO A N 1
ATOM 673 C CA . PRO A 1 91 ? -25.139 13.557 6.948 1.00 51.41 91 PRO A CA 1
ATOM 674 C C . PRO A 1 91 ? -23.677 13.887 7.271 1.00 51.41 91 PRO A C 1
ATOM 676 O O . PRO A 1 91 ? -23.223 13.686 8.393 1.00 51.41 91 PRO A O 1
ATOM 679 N N . ILE A 1 92 ? -22.922 14.374 6.287 1.00 46.41 92 ILE A N 1
ATOM 680 C CA . ILE A 1 92 ? -21.578 14.899 6.529 1.00 46.41 92 ILE A CA 1
ATOM 681 C C . ILE A 1 92 ? -21.769 16.239 7.245 1.00 46.41 92 ILE A C 1
ATOM 683 O O . ILE A 1 92 ? -22.149 17.226 6.613 1.00 46.41 92 ILE A O 1
ATOM 687 N N . THR A 1 93 ? -21.530 16.303 8.555 1.00 41.28 93 THR A N 1
ATOM 688 C CA . THR A 1 93 ? -21.318 17.589 9.227 1.00 41.28 93 THR A CA 1
ATOM 689 C C . THR A 1 93 ? -19.961 18.106 8.775 1.00 41.28 93 THR A C 1
ATOM 691 O O . THR A 1 93 ? -18.916 17.781 9.330 1.00 41.28 93 THR A O 1
ATOM 694 N N . THR A 1 94 ? -19.974 18.848 7.673 1.00 38.34 94 THR A N 1
ATOM 695 C CA . THR A 1 94 ? -18.801 19.500 7.103 1.00 38.34 94 THR A CA 1
ATOM 696 C C . THR A 1 94 ? -18.369 20.657 8.000 1.00 38.34 94 THR A C 1
ATOM 698 O O . THR A 1 94 ? -18.620 21.815 7.679 1.00 38.34 94 THR A O 1
ATOM 701 N N . GLU A 1 95 ? -17.693 20.374 9.106 1.00 37.09 95 GLU A N 1
ATOM 702 C CA . GLU A 1 95 ? -16.718 21.324 9.634 1.00 37.09 95 GLU A CA 1
ATOM 703 C C . GLU A 1 95 ? -15.333 20.831 9.222 1.00 37.09 95 GLU A C 1
ATOM 705 O O . GLU A 1 95 ? -14.700 19.998 9.866 1.00 37.09 95 GLU A O 1
ATOM 710 N N . HIS A 1 96 ? -14.865 21.335 8.077 1.00 38.50 96 HIS A N 1
ATOM 711 C CA . HIS A 1 96 ? -13.456 21.273 7.704 1.00 38.50 96 HIS A CA 1
ATOM 712 C C . HIS A 1 96 ? -12.681 22.207 8.651 1.00 38.50 96 HIS A C 1
ATOM 714 O O . HIS A 1 96 ? -12.288 23.309 8.27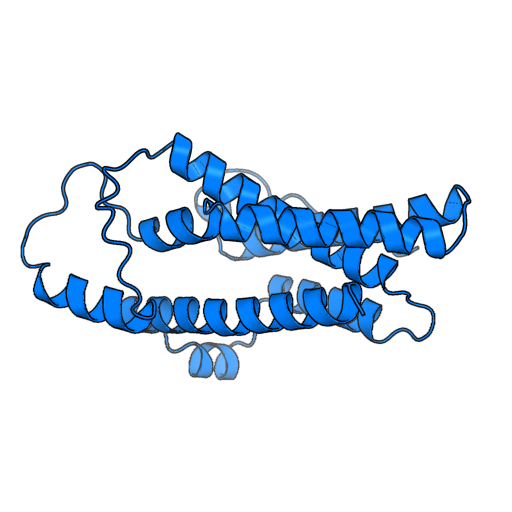5 1.00 38.50 96 HIS A O 1
ATOM 720 N N . SER A 1 97 ? -12.499 21.791 9.906 1.00 39.03 97 SER A N 1
ATOM 721 C CA . SER A 1 97 ? -11.560 22.454 10.810 1.00 39.03 97 SER A CA 1
ATOM 722 C C . SER A 1 97 ? -10.145 22.195 10.296 1.00 39.03 97 SER A C 1
ATOM 724 O O . SER A 1 97 ? -9.799 21.069 9.954 1.00 39.03 97 SER A O 1
ATOM 726 N N . SER A 1 98 ? -9.302 23.217 10.229 1.00 38.75 98 SER A N 1
ATOM 727 C CA . SER A 1 98 ? -7.870 23.097 9.909 1.00 38.75 98 SER A CA 1
ATOM 728 C C . SER A 1 98 ? -7.057 22.329 10.966 1.00 38.75 98 SER A C 1
ATOM 730 O O . SER A 1 98 ? -5.832 22.296 10.889 1.00 38.75 98 SER A O 1
ATOM 732 N N . GLU A 1 99 ? -7.724 21.752 11.962 1.00 38.44 99 GLU A N 1
ATOM 733 C CA . GLU A 1 99 ? -7.132 20.987 13.051 1.00 38.44 99 GLU A CA 1
ATOM 734 C C . GLU A 1 99 ? -6.801 19.540 12.637 1.00 38.44 99 GLU A C 1
ATOM 736 O O . GLU A 1 99 ? -7.531 18.933 11.839 1.00 38.44 99 GLU A O 1
ATOM 741 N N . PRO A 1 100 ? -5.701 18.976 13.171 1.00 43.31 100 PRO A N 1
ATOM 742 C CA . PRO A 1 100 ? -5.308 17.589 12.949 1.00 43.31 100 PRO A CA 1
ATOM 743 C C . PRO A 1 100 ? -6.395 16.610 13.416 1.00 43.31 100 PRO A C 1
ATOM 745 O O . PRO A 1 100 ? -7.160 16.893 14.338 1.00 43.31 100 PRO A O 1
ATOM 748 N N . ALA A 1 101 ? -6.454 15.428 12.789 1.00 43.94 101 ALA A N 1
ATOM 749 C CA . ALA A 1 101 ? -7.469 14.408 13.075 1.00 43.94 101 ALA A CA 1
ATOM 750 C C . ALA A 1 101 ? -7.566 14.073 14.577 1.00 43.94 101 ALA A C 1
ATOM 752 O O . ALA A 1 101 ? -8.668 13.970 15.108 1.00 43.94 101 ALA A O 1
ATOM 753 N N . SER A 1 102 ? -6.427 14.022 15.274 1.00 39.78 102 SER A N 1
ATOM 754 C CA . SER A 1 102 ? -6.330 13.804 16.724 1.00 39.78 102 SER A CA 1
ATOM 755 C C . SER A 1 102 ? -7.107 14.824 17.573 1.00 39.78 102 SER A C 1
ATOM 757 O O . SER A 1 102 ? -7.639 14.469 18.623 1.00 39.78 102 SER A O 1
ATOM 759 N N . GLU A 1 103 ? -7.214 16.078 17.127 1.00 40.19 103 GLU A N 1
ATOM 760 C CA . GLU A 1 103 ? -7.938 17.142 17.834 1.00 40.19 103 GLU A CA 1
ATOM 761 C C . GLU A 1 103 ? -9.442 17.119 17.529 1.00 40.19 103 GLU A C 1
ATOM 763 O O . GLU A 1 103 ? -10.252 17.349 18.429 1.00 40.19 103 GLU A O 1
ATOM 768 N N . ARG A 1 104 ? -9.834 16.731 16.306 1.00 51.41 104 ARG A N 1
ATOM 769 C CA . ARG A 1 104 ? -11.249 16.528 15.949 1.00 51.41 104 ARG A CA 1
ATOM 770 C C . ARG A 1 104 ? -11.893 15.420 16.789 1.00 51.41 104 ARG A C 1
ATOM 772 O O . ARG A 1 104 ? -12.971 15.631 17.339 1.00 51.41 104 ARG A O 1
ATOM 779 N N . PHE A 1 105 ? -11.190 14.302 16.986 1.00 45.59 105 PHE A N 1
ATOM 780 C CA . PHE A 1 105 ? -11.657 13.210 17.850 1.00 45.59 105 PHE A CA 1
ATOM 781 C C . PHE A 1 105 ? -11.801 13.640 19.317 1.00 45.59 105 PHE A C 1
ATOM 783 O O . PHE A 1 105 ? -12.747 13.254 20.004 1.00 45.59 105 PHE A O 1
ATOM 790 N N . ALA A 1 106 ? -10.901 14.493 19.819 1.00 41.44 106 ALA A N 1
ATOM 791 C CA . ALA A 1 106 ? -11.016 15.032 21.171 1.00 41.44 106 ALA A CA 1
ATOM 792 C C . ALA A 1 106 ? -12.244 15.948 21.344 1.00 41.44 106 ALA A C 1
ATOM 794 O O . ALA A 1 106 ? -12.825 15.962 22.433 1.00 41.44 106 ALA A O 1
ATOM 795 N N . ALA A 1 107 ? -12.640 16.675 20.292 1.00 35.00 107 ALA A N 1
ATOM 796 C CA . ALA A 1 107 ? -13.825 17.530 20.274 1.00 35.00 107 ALA A CA 1
ATOM 797 C C . ALA A 1 107 ? -15.141 16.729 20.178 1.00 35.00 107 ALA A C 1
ATOM 799 O O . ALA A 1 107 ? -16.096 17.061 20.883 1.00 35.00 107 ALA A O 1
ATOM 800 N N . GLU A 1 108 ? -15.183 15.638 19.403 1.00 42.44 108 GLU A N 1
ATOM 801 C CA . GLU A 1 108 ? -16.346 14.733 19.322 1.00 42.44 108 GLU A CA 1
ATOM 802 C C . GLU A 1 108 ? -16.661 14.066 20.676 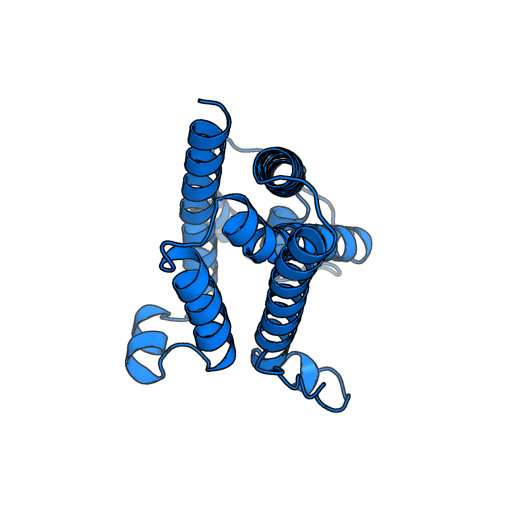1.00 42.44 108 GLU A C 1
ATOM 804 O O . GLU A 1 108 ? -17.821 14.088 21.104 1.00 42.44 108 GLU A O 1
ATOM 809 N N . ARG A 1 109 ? -15.636 13.640 21.440 1.00 41.91 109 ARG A N 1
ATOM 810 C CA . ARG A 1 109 ? -15.782 13.089 22.811 1.00 41.91 109 ARG A CA 1
ATOM 811 C C . ARG A 1 109 ? -16.532 14.000 23.785 1.00 41.91 109 ARG A C 1
ATOM 813 O O . ARG A 1 109 ? -17.142 13.515 24.735 1.00 41.91 109 ARG A O 1
ATOM 820 N N . ALA A 1 110 ? -16.459 15.321 23.609 1.00 39.78 110 ALA A N 1
ATOM 821 C CA . ALA A 1 110 ? -17.152 16.264 24.488 1.00 39.78 110 ALA A CA 1
ATOM 822 C C . ALA A 1 110 ? -18.665 16.340 24.201 1.00 39.78 110 ALA A C 1
ATOM 824 O O . ALA A 1 110 ? -19.420 16.848 25.031 1.00 39.78 110 ALA A O 1
ATOM 825 N N . SER A 1 111 ? -19.107 15.836 23.043 1.00 40.19 111 SER A N 1
ATOM 826 C CA . SER A 1 111 ? -20.492 15.912 22.567 1.00 40.19 111 SER A CA 1
ATOM 827 C C . SER A 1 111 ? -21.285 14.599 22.705 1.00 40.19 111 SER A C 1
ATOM 829 O O . SER A 1 111 ? -22.517 14.628 22.762 1.00 40.19 111 SER A O 1
ATOM 831 N N . GLU A 1 112 ? -20.613 13.455 22.851 1.00 39.62 112 GLU A N 1
ATOM 832 C CA . GLU A 1 112 ? -21.227 12.120 22.884 1.00 39.62 112 GLU A CA 1
ATOM 833 C C . GLU A 1 112 ? -21.740 11.698 24.274 1.00 39.62 112 GLU A C 1
ATOM 835 O O . GLU A 1 112 ? -21.226 10.788 24.921 1.00 39.62 112 GLU A O 1
ATOM 840 N N . SER A 1 113 ? -22.829 12.318 24.736 1.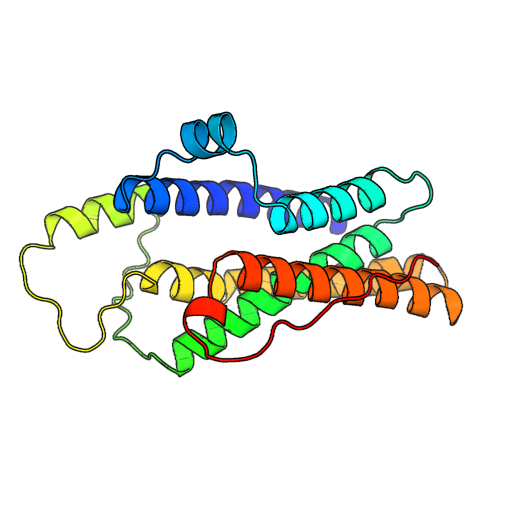00 39.50 113 SER A N 1
ATOM 841 C CA . SER A 1 113 ? -23.686 11.691 25.764 1.00 39.50 113 SER A CA 1
ATOM 842 C C . SER A 1 113 ? -25.088 11.328 25.266 1.00 39.50 113 SER A C 1
ATOM 844 O O . SER A 1 113 ? -26.002 11.153 26.071 1.00 39.50 113 SER A O 1
ATOM 846 N N . ALA A 1 114 ? -25.298 11.168 23.953 1.00 35.69 114 ALA A N 1
ATOM 847 C CA . ALA A 1 114 ? -26.629 10.874 23.422 1.00 35.69 114 ALA A CA 1
ATOM 848 C C . ALA A 1 114 ? -26.641 9.906 22.223 1.00 35.69 114 ALA A C 1
ATOM 850 O O . ALA A 1 114 ? -26.305 10.283 21.113 1.00 35.69 114 ALA A O 1
ATOM 851 N N . SER A 1 115 ? -27.152 8.694 22.486 1.00 35.69 115 SER A N 1
ATOM 852 C CA . SER A 1 115 ? -27.975 7.835 21.611 1.00 35.69 115 SER A CA 1
ATOM 853 C C . SER A 1 115 ? -27.546 7.630 20.147 1.00 35.69 115 SER A C 1
ATOM 855 O O . SER A 1 115 ? -27.824 8.469 19.295 1.00 35.69 115 SER A O 1
ATOM 857 N N . ALA A 1 116 ? -27.092 6.407 19.840 1.00 40.69 116 ALA A N 1
ATOM 858 C CA . ALA A 1 116 ? -26.943 5.866 18.488 1.00 40.69 116 ALA A CA 1
ATOM 859 C C . ALA A 1 116 ? -28.233 6.030 17.659 1.00 40.69 116 ALA A C 1
ATOM 861 O O . ALA A 1 116 ? -29.234 5.345 17.886 1.00 40.69 116 ALA A O 1
ATOM 862 N N . ALA A 1 117 ? -28.212 6.969 16.715 1.00 37.88 117 ALA A N 1
ATOM 863 C CA . ALA A 1 117 ? -29.238 7.116 15.693 1.00 37.88 117 ALA A CA 1
ATOM 864 C C . ALA A 1 117 ? -28.908 6.228 14.484 1.00 37.88 117 ALA A C 1
ATOM 866 O O . ALA A 1 117 ? -27.745 5.945 14.195 1.00 37.88 117 ALA A O 1
ATOM 867 N N . ASP A 1 118 ? -29.954 5.793 13.783 1.00 45.22 118 ASP A N 1
ATOM 868 C CA . ASP A 1 118 ? -29.888 4.908 12.619 1.00 45.22 118 ASP A CA 1
ATOM 869 C C . ASP A 1 118 ? -28.981 5.527 11.537 1.00 45.22 118 ASP A C 1
ATOM 871 O O . ASP A 1 118 ? -29.318 6.546 10.930 1.00 45.22 118 ASP A O 1
ATOM 875 N N . GLY A 1 119 ? -27.785 4.961 11.364 1.00 51.22 119 GLY A N 1
ATOM 876 C CA . GLY A 1 119 ? -26.761 5.467 10.450 1.00 51.22 119 GLY A CA 1
ATOM 877 C C . GLY A 1 119 ? -25.400 5.728 11.087 1.00 51.22 119 GLY A C 1
ATOM 878 O O . GLY A 1 119 ? -24.452 5.950 10.331 1.00 51.22 119 GLY A O 1
ATOM 879 N N . ASP A 1 120 ? -25.271 5.679 12.416 1.00 65.62 120 ASP A N 1
ATOM 880 C CA . ASP A 1 120 ? -23.985 5.862 13.087 1.00 65.62 120 ASP A CA 1
ATOM 881 C C . ASP A 1 120 ? -23.129 4.590 13.097 1.00 65.62 120 ASP A C 1
ATOM 883 O O . ASP A 1 120 ? -23.582 3.520 13.503 1.00 65.62 120 ASP A O 1
ATOM 887 N N . THR A 1 121 ? -21.910 4.683 12.564 1.00 71.88 121 THR A N 1
ATOM 888 C CA . THR A 1 121 ? -21.003 3.543 12.379 1.00 71.88 121 THR A CA 1
ATOM 889 C C . THR A 1 121 ? -19.610 3.911 12.876 1.00 71.88 121 THR A C 1
ATOM 891 O O . THR A 1 121 ? -19.103 4.964 12.478 1.00 71.88 121 THR A O 1
ATOM 894 N N . PRO A 1 122 ? -18.943 3.038 13.660 1.00 77.12 122 PRO A N 1
ATOM 895 C CA . PRO A 1 122 ? -17.577 3.290 14.129 1.00 77.12 122 PRO A CA 1
ATOM 896 C C . PRO A 1 122 ? -16.572 3.398 12.969 1.00 77.12 122 PRO A C 1
ATOM 898 O O . PRO A 1 122 ? -15.458 3.878 13.132 1.00 77.12 122 PRO A O 1
ATOM 901 N N . TYR A 1 123 ? -16.964 2.988 11.759 1.00 83.56 123 TYR A N 1
ATOM 902 C CA . TYR A 1 123 ? -16.126 3.049 10.564 1.00 83.56 123 TYR A CA 1
ATOM 903 C C . TYR A 1 123 ? -16.254 4.369 9.792 1.00 83.56 123 TYR A C 1
ATOM 905 O O . TYR A 1 123 ? -15.680 4.499 8.711 1.00 83.56 123 TYR A O 1
ATOM 913 N N . ARG A 1 124 ? -17.002 5.361 10.297 1.00 85.31 124 ARG A N 1
ATOM 914 C CA . ARG A 1 124 ? -17.262 6.611 9.565 1.00 85.31 124 ARG A CA 1
ATOM 915 C C . ARG A 1 124 ? -15.985 7.360 9.206 1.00 85.31 124 ARG A C 1
ATOM 917 O O . ARG A 1 124 ? -15.839 7.762 8.054 1.00 85.31 124 ARG A O 1
ATOM 924 N N . ALA A 1 125 ? -15.077 7.534 10.161 1.00 82.69 125 ALA A N 1
ATOM 925 C CA . ALA A 1 125 ? -13.819 8.237 9.927 1.00 82.69 125 ALA A CA 1
ATOM 926 C C . ALA A 1 125 ? -12.950 7.513 8.884 1.00 82.69 125 ALA A C 1
ATOM 928 O O . ALA A 1 125 ? -12.390 8.156 7.998 1.00 82.69 125 ALA A O 1
ATOM 929 N N . TRP A 1 126 ? -12.928 6.176 8.918 1.00 87.88 126 TRP A N 1
ATOM 930 C CA . TRP A 1 126 ? -12.249 5.347 7.917 1.00 87.88 126 TRP A CA 1
ATOM 931 C C . TRP A 1 126 ? -12.861 5.553 6.522 1.00 87.88 126 TRP A C 1
ATOM 933 O O . TRP A 1 126 ? -12.154 5.869 5.567 1.00 87.88 126 TRP A O 1
ATOM 943 N N . ILE A 1 127 ? -14.193 5.471 6.402 1.00 90.00 127 ILE A N 1
ATOM 944 C CA . ILE A 1 127 ? -14.900 5.689 5.129 1.00 90.00 127 ILE A CA 1
ATOM 945 C C . ILE A 1 127 ? -14.626 7.103 4.598 1.00 90.00 127 ILE A C 1
ATOM 947 O O . ILE A 1 127 ? -14.323 7.264 3.417 1.00 90.00 127 ILE A O 1
ATOM 951 N N . ALA A 1 128 ? -14.697 8.128 5.450 1.00 87.81 128 ALA A N 1
ATOM 952 C CA . ALA A 1 128 ? -14.441 9.516 5.071 1.00 87.81 128 ALA A CA 1
ATOM 953 C C . ALA A 1 128 ? -13.001 9.731 4.572 1.00 87.81 128 ALA A C 1
ATOM 955 O O . ALA A 1 128 ? -12.808 10.377 3.543 1.00 87.81 128 ALA A O 1
ATOM 956 N N . ALA A 1 129 ? -12.004 9.150 5.247 1.00 86.94 129 ALA A N 1
ATOM 957 C CA . ALA A 1 129 ? -10.600 9.264 4.860 1.00 86.94 129 ALA A CA 1
ATOM 958 C C . ALA A 1 129 ? -10.342 8.689 3.457 1.00 86.94 129 ALA A C 1
ATOM 960 O O . ALA A 1 129 ? -9.843 9.397 2.579 1.00 86.94 129 ALA A O 1
ATOM 961 N N . TYR A 1 130 ? -10.752 7.442 3.203 1.00 91.38 130 TYR A N 1
ATOM 962 C CA . TYR A 1 130 ? -10.466 6.774 1.926 1.00 91.38 130 TYR A CA 1
ATOM 963 C C . TYR A 1 130 ? -11.434 7.140 0.793 1.00 91.38 130 TYR A C 1
ATOM 965 O O . TYR A 1 130 ? -11.122 6.916 -0.374 1.00 91.38 130 TYR A O 1
ATOM 973 N N . SER A 1 131 ? -12.595 7.728 1.098 1.00 93.31 131 SER A N 1
ATOM 974 C CA . SER A 1 131 ? -13.488 8.306 0.078 1.00 93.31 131 SER A CA 1
ATOM 975 C C . SER A 1 131 ? -13.125 9.746 -0.307 1.00 93.31 131 SER A C 1
ATOM 977 O O . SER A 1 131 ? -13.740 10.303 -1.220 1.00 93.31 131 SER A O 1
ATOM 979 N N . SER A 1 132 ? -12.139 10.352 0.366 1.00 90.69 132 SER A N 1
ATOM 980 C CA . SER A 1 132 ? -11.777 11.753 0.162 1.00 90.69 132 SER A CA 1
ATOM 981 C C . SER A 1 132 ? -11.214 12.033 -1.244 1.00 90.69 132 SER A C 1
ATOM 983 O O . SER A 1 132 ? -10.502 11.199 -1.827 1.00 90.69 132 SER A O 1
ATOM 985 N N . PRO A 1 133 ? -11.480 13.227 -1.810 1.00 91.56 133 PRO A N 1
ATOM 986 C CA . PRO A 1 133 ? -10.854 13.671 -3.054 1.00 91.56 133 PRO A CA 1
ATOM 987 C C . PRO A 1 133 ? -9.323 13.662 -2.992 1.00 91.56 133 PRO A C 1
ATOM 989 O O . PRO A 1 133 ? -8.668 13.343 -3.986 1.00 91.56 133 PRO A O 1
ATOM 992 N N . GLU A 1 134 ? -8.752 13.991 -1.834 1.00 88.81 134 GLU A N 1
ATOM 993 C CA . GLU A 1 134 ? -7.313 14.022 -1.586 1.00 88.81 134 GLU A CA 1
ATOM 994 C C . GLU A 1 134 ? -6.698 12.626 -1.737 1.00 88.81 134 GLU A C 1
ATOM 996 O O . GLU A 1 134 ? -5.724 12.460 -2.480 1.00 88.81 134 GLU A O 1
ATOM 1001 N N . PHE A 1 135 ? -7.305 11.606 -1.119 1.00 90.12 135 PHE A N 1
ATOM 1002 C CA . PHE A 1 135 ? -6.843 10.223 -1.240 1.00 90.12 135 PHE A CA 1
ATOM 1003 C C . PHE A 1 135 ? -6.972 9.712 -2.684 1.00 90.12 135 PHE A C 1
ATOM 1005 O O . PHE A 1 135 ? -6.031 9.139 -3.243 1.00 90.12 135 PHE A O 1
ATOM 1012 N N . GLY A 1 136 ? -8.093 10.010 -3.350 1.00 93.00 136 GLY A N 1
ATOM 1013 C CA . GLY A 1 136 ? -8.282 9.693 -4.769 1.00 93.00 136 GLY A CA 1
ATOM 1014 C C . GLY A 1 136 ? -7.236 10.354 -5.681 1.00 93.00 136 GLY A C 1
ATOM 1015 O O . GLY A 1 136 ? -6.718 9.723 -6.608 1.00 93.00 136 GLY A O 1
ATOM 1016 N N . ALA A 1 137 ? -6.865 11.608 -5.406 1.00 92.38 137 ALA A N 1
ATOM 1017 C CA . ALA A 1 137 ? -5.826 12.321 -6.146 1.00 92.38 137 ALA A CA 1
ATOM 1018 C C . ALA A 1 137 ? -4.424 11.736 -5.903 1.00 92.38 137 ALA A C 1
ATOM 1020 O O . ALA A 1 137 ? -3.607 11.687 -6.834 1.00 92.38 137 ALA A O 1
ATOM 1021 N N . ALA A 1 138 ? -4.143 11.264 -4.687 1.00 90.50 138 ALA A N 1
ATOM 1022 C CA . ALA A 1 138 ? -2.908 10.560 -4.364 1.00 90.50 138 ALA A CA 1
ATOM 1023 C C . ALA A 1 138 ? -2.814 9.226 -5.126 1.00 90.50 138 ALA A C 1
ATOM 1025 O O . ALA A 1 138 ? -1.804 8.980 -5.791 1.00 90.50 138 ALA A O 1
ATOM 1026 N N . ALA A 1 139 ? -3.890 8.428 -5.151 1.00 94.56 139 ALA A N 1
ATOM 1027 C CA . ALA A 1 139 ? -3.958 7.189 -5.931 1.00 94.56 139 ALA A CA 1
ATOM 1028 C C . ALA A 1 139 ? -3.719 7.442 -7.430 1.00 94.56 139 ALA A C 1
ATOM 10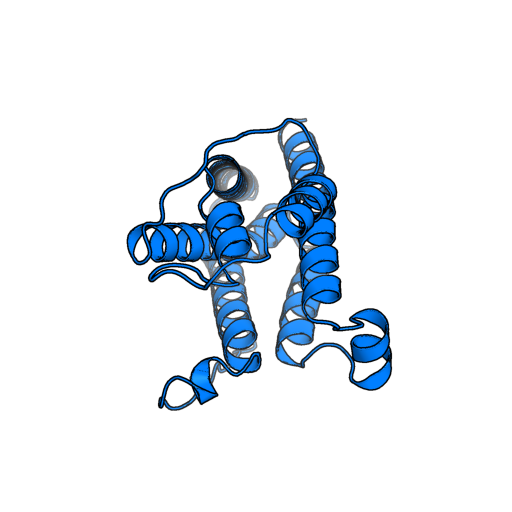30 O O . ALA A 1 139 ? -2.843 6.828 -8.043 1.00 94.56 139 ALA A O 1
ATOM 1031 N N . ALA A 1 140 ? -4.399 8.439 -8.004 1.00 96.00 140 ALA A N 1
ATOM 1032 C CA . ALA A 1 140 ? -4.183 8.837 -9.394 1.00 96.00 140 ALA A CA 1
ATOM 1033 C C . ALA A 1 140 ? -2.749 9.337 -9.651 1.00 96.00 140 ALA A C 1
ATOM 1035 O O . ALA A 1 140 ? -2.237 9.237 -10.764 1.00 96.00 140 ALA A O 1
ATOM 1036 N N . THR A 1 141 ? -2.082 9.912 -8.647 1.00 95.38 141 THR A N 1
ATOM 1037 C CA . THR A 1 141 ? -0.685 10.351 -8.768 1.00 95.38 141 THR A CA 1
ATOM 1038 C C . THR A 1 141 ? 0.268 9.167 -8.862 1.00 95.38 141 THR A C 1
ATOM 1040 O O . THR A 1 141 ? 1.155 9.187 -9.715 1.00 95.38 141 THR A O 1
ATOM 1043 N N . VAL A 1 142 ? 0.065 8.130 -8.049 1.00 95.81 142 VAL A N 1
ATOM 1044 C CA . VAL A 1 142 ? 0.845 6.885 -8.116 1.00 95.81 142 VAL A CA 1
ATOM 1045 C C . VAL A 1 142 ? 0.716 6.241 -9.498 1.00 95.81 142 VAL A C 1
ATOM 1047 O O . VAL A 1 142 ? 1.728 5.902 -10.105 1.00 95.81 142 VAL A O 1
ATOM 1050 N N . GLU A 1 143 ? -0.496 6.168 -10.048 1.00 96.50 143 GLU A N 1
ATOM 1051 C CA . GLU A 1 143 ? -0.744 5.613 -11.387 1.00 96.50 143 GLU A CA 1
ATOM 1052 C C . GLU A 1 143 ? -0.087 6.433 -12.503 1.00 96.50 143 GLU A C 1
ATOM 1054 O O . GLU A 1 143 ? 0.606 5.878 -13.351 1.00 96.50 143 GLU A O 1
ATOM 1059 N N . ARG A 1 144 ? -0.204 7.768 -12.472 1.00 96.56 144 ARG A N 1
ATOM 1060 C CA . ARG A 1 144 ? 0.480 8.625 -13.459 1.00 96.56 144 ARG A CA 1
ATOM 1061 C C . ARG A 1 144 ? 1.998 8.458 -13.414 1.00 96.56 144 ARG A C 1
ATOM 1063 O O . ARG A 1 144 ? 2.661 8.510 -14.450 1.00 96.56 144 ARG A O 1
ATOM 1070 N N . LEU A 1 145 ? 2.570 8.305 -12.219 1.00 96.12 145 LEU A N 1
ATOM 1071 C CA . LEU A 1 145 ? 3.998 8.033 -12.082 1.00 96.12 145 LEU A CA 1
ATOM 1072 C C . LEU A 1 145 ? 4.341 6.639 -12.600 1.00 96.12 145 LEU A C 1
ATOM 1074 O O . LEU A 1 145 ? 5.373 6.499 -13.254 1.00 96.12 145 LEU A O 1
ATOM 1078 N N . LEU A 1 146 ? 3.497 5.636 -12.350 1.00 95.69 146 LEU A N 1
ATOM 1079 C CA . LEU A 1 146 ? 3.683 4.291 -12.885 1.00 95.69 146 LEU A CA 1
ATOM 1080 C C . LEU A 1 146 ? 3.754 4.334 -14.412 1.00 95.69 146 LEU A C 1
ATOM 1082 O O . LEU A 1 146 ? 4.755 3.888 -14.964 1.00 95.69 146 LEU A O 1
ATOM 1086 N N . ASP A 1 147 ? 2.781 4.960 -15.075 1.00 94.00 147 ASP A N 1
ATOM 1087 C CA . ASP A 1 147 ? 2.768 5.112 -16.536 1.00 94.00 147 ASP A CA 1
ATOM 1088 C C . ASP A 1 147 ? 4.045 5.794 -17.043 1.00 94.00 147 ASP A C 1
ATOM 1090 O O . ASP A 1 147 ? 4.711 5.320 -17.967 1.00 94.00 147 ASP A O 1
ATOM 1094 N N . LYS A 1 148 ? 4.439 6.890 -16.387 1.00 93.31 148 LYS A N 1
ATOM 1095 C CA . LYS A 1 148 ? 5.642 7.653 -16.732 1.00 93.31 148 LYS A CA 1
ATOM 1096 C C . LYS A 1 148 ? 6.917 6.817 -16.621 1.00 93.31 148 LYS A C 1
ATOM 1098 O O . LYS A 1 148 ? 7.759 6.854 -17.520 1.00 93.31 148 LYS A O 1
ATOM 1103 N N . TYR A 1 149 ? 7.106 6.121 -15.504 1.00 93.19 149 TYR A N 1
ATOM 1104 C CA . TYR A 1 149 ? 8.325 5.352 -15.257 1.00 93.19 149 TYR A CA 1
ATOM 1105 C C . TYR A 1 149 ? 8.339 4.031 -16.027 1.00 93.19 149 TYR A C 1
ATOM 1107 O O . TYR A 1 149 ? 9.415 3.591 -16.425 1.00 93.19 149 TYR A O 1
ATOM 1115 N N . ALA A 1 150 ? 7.175 3.435 -16.295 1.00 91.88 150 ALA A N 1
ATOM 1116 C CA . ALA A 1 150 ? 7.048 2.278 -17.170 1.00 91.88 150 ALA A CA 1
ATOM 1117 C C . ALA A 1 150 ? 7.463 2.633 -18.604 1.00 91.88 150 ALA A C 1
ATOM 1119 O O . ALA A 1 150 ? 8.293 1.933 -19.179 1.00 91.88 150 ALA A O 1
ATOM 1120 N N . ALA A 1 151 ? 6.991 3.766 -19.137 1.00 88.31 151 ALA A N 1
ATOM 1121 C CA . ALA A 1 151 ? 7.400 4.252 -20.457 1.00 88.31 151 ALA A CA 1
ATOM 1122 C C . ALA A 1 151 ? 8.914 4.534 -20.538 1.00 88.31 151 ALA A C 1
ATOM 1124 O O . ALA A 1 151 ? 9.561 4.235 -21.539 1.00 88.31 151 ALA A O 1
ATOM 1125 N N . ALA A 1 152 ? 9.507 5.076 -19.468 1.00 83.56 152 ALA A N 1
ATOM 1126 C CA . ALA A 1 152 ? 10.940 5.372 -19.417 1.00 83.56 152 ALA A CA 1
ATOM 1127 C C . ALA A 1 152 ? 11.835 4.122 -19.286 1.00 83.56 152 ALA A C 1
ATOM 1129 O O . ALA A 1 152 ? 13.011 4.183 -19.643 1.00 83.56 152 ALA A O 1
ATOM 1130 N N . ALA A 1 153 ? 11.307 3.005 -18.776 1.00 74.44 153 ALA A N 1
ATOM 1131 C CA . ALA A 1 153 ? 12.053 1.761 -18.570 1.00 74.44 153 ALA A CA 1
ATOM 1132 C C . ALA A 1 153 ? 12.219 0.911 -19.851 1.00 74.44 153 ALA A C 1
ATOM 1134 O O . ALA A 1 153 ? 12.885 -0.124 -19.808 1.00 74.44 153 ALA A O 1
ATOM 1135 N N . GLY A 1 154 ? 11.658 1.357 -20.981 1.00 66.94 154 GLY A N 1
ATOM 1136 C CA . GLY A 1 154 ? 11.720 0.678 -22.276 1.00 66.94 154 GLY A CA 1
ATOM 1137 C C . GLY A 1 154 ? 10.464 -0.135 -22.598 1.00 66.94 154 GLY A C 1
ATOM 1138 O O . GLY A 1 154 ? 9.739 -0.587 -21.713 1.00 66.94 154 GLY A O 1
ATOM 1139 N N . GLU A 1 155 ? 10.205 -0.318 -23.893 1.00 62.25 155 GLU A N 1
ATOM 1140 C CA . GLU A 1 155 ? 9.016 -1.003 -24.404 1.00 62.25 155 GLU A CA 1
ATOM 1141 C C . GLU A 1 155 ? 9.310 -2.477 -24.726 1.00 62.25 155 GLU A C 1
ATOM 1143 O O . GLU A 1 155 ? 10.322 -2.815 -25.341 1.00 62.25 155 GLU A O 1
ATOM 1148 N N . GLY A 1 156 ? 8.404 -3.368 -24.323 1.00 63.16 156 GLY A N 1
ATOM 1149 C CA . GLY A 1 156 ? 8.447 -4.791 -24.658 1.00 63.16 156 GLY A CA 1
ATOM 1150 C C . GLY A 1 1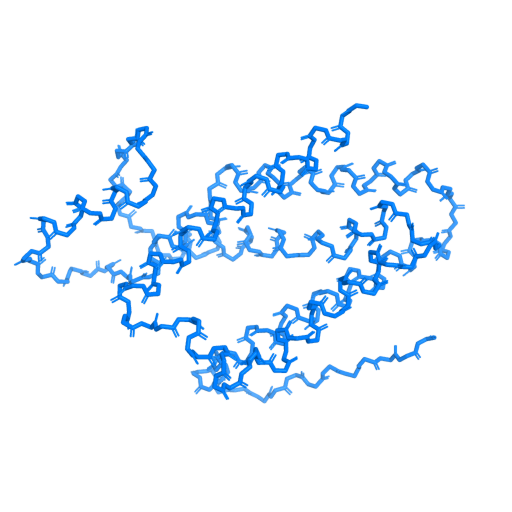56 ? 7.422 -5.584 -23.851 1.00 63.16 156 GLY A C 1
ATOM 1151 O O . GLY A 1 156 ? 7.209 -5.295 -22.675 1.00 63.16 156 GLY A O 1
ATOM 1152 N N . MET A 1 157 ? 6.799 -6.596 -24.465 1.00 63.47 157 MET A N 1
ATOM 1153 C CA . MET A 1 157 ? 5.740 -7.402 -23.829 1.00 63.47 157 MET A CA 1
ATOM 1154 C C . MET A 1 157 ? 6.183 -7.978 -22.470 1.00 63.47 157 MET A C 1
ATOM 1156 O O . MET A 1 157 ? 5.448 -7.881 -21.495 1.00 63.47 157 MET A O 1
ATOM 1160 N N . GLY A 1 158 ? 7.448 -8.405 -22.354 1.00 81.81 158 GLY A N 1
ATOM 1161 C CA . GLY A 1 158 ? 8.008 -8.904 -21.092 1.00 81.81 158 GLY A CA 1
ATOM 1162 C C . GLY A 1 158 ? 8.118 -7.865 -19.966 1.00 81.81 158 GLY A C 1
ATOM 1163 O O . GLY A 1 158 ? 8.071 -8.236 -18.797 1.00 81.81 158 GLY A O 1
ATOM 1164 N N . ARG A 1 159 ? 8.229 -6.562 -20.278 1.00 86.94 159 ARG A N 1
ATOM 1165 C CA . ARG A 1 159 ? 8.263 -5.511 -19.247 1.00 86.94 159 ARG A CA 1
ATOM 1166 C C . ARG A 1 159 ? 6.879 -5.270 -18.662 1.00 86.94 159 ARG A C 1
ATOM 1168 O O . ARG A 1 159 ? 6.746 -5.172 -17.444 1.00 86.94 159 ARG A O 1
ATOM 1175 N N . TYR A 1 160 ? 5.874 -5.195 -19.529 1.00 89.62 160 TYR A N 1
ATOM 1176 C CA . TYR A 1 160 ? 4.480 -5.089 -19.116 1.00 89.62 160 TYR A CA 1
ATOM 1177 C C . TYR A 1 160 ? 4.072 -6.289 -18.257 1.00 89.62 160 TYR A C 1
ATOM 1179 O O . TYR A 1 160 ? 3.535 -6.096 -17.170 1.00 89.62 160 TYR A O 1
ATOM 1187 N N . ASP A 1 161 ? 4.406 -7.507 -18.693 1.00 91.69 161 ASP A N 1
ATOM 1188 C CA . ASP A 1 161 ? 4.073 -8.733 -17.963 1.00 91.69 161 ASP A CA 1
ATOM 1189 C C . ASP A 1 161 ? 4.688 -8.755 -16.554 1.00 91.69 161 ASP A C 1
ATOM 1191 O O . ASP A 1 161 ? 4.016 -9.146 -15.600 1.00 91.69 161 ASP A O 1
ATOM 1195 N N . ALA A 1 162 ? 5.925 -8.270 -16.393 1.00 92.25 162 ALA A N 1
ATOM 1196 C CA . ALA A 1 162 ? 6.571 -8.159 -15.084 1.00 92.25 162 ALA A CA 1
ATOM 1197 C C . ALA A 1 162 ? 5.858 -7.157 -14.155 1.00 92.25 162 ALA A C 1
ATOM 1199 O O . ALA A 1 162 ? 5.557 -7.479 -13.006 1.00 92.25 162 ALA A O 1
ATOM 1200 N N . LEU A 1 163 ? 5.531 -5.959 -14.654 1.00 95.69 163 LEU A N 1
ATOM 1201 C CA . LEU A 1 163 ? 4.798 -4.955 -13.872 1.00 95.69 163 LEU A CA 1
ATOM 1202 C C . LEU A 1 163 ? 3.392 -5.447 -13.505 1.00 95.69 163 LEU A C 1
ATOM 1204 O O . LEU A 1 163 ? 2.947 -5.287 -12.369 1.00 95.69 163 LEU A O 1
ATOM 1208 N N . LEU A 1 164 ? 2.711 -6.100 -14.446 1.00 95.19 164 LEU A N 1
ATOM 1209 C CA . LEU A 1 164 ? 1.405 -6.708 -14.221 1.00 95.19 164 LEU A CA 1
ATOM 1210 C C . LEU A 1 164 ? 1.476 -7.830 -13.177 1.00 95.19 164 LEU A C 1
ATOM 1212 O O . LEU A 1 164 ? 0.557 -7.962 -12.368 1.00 95.19 164 LEU A O 1
ATOM 1216 N N . ALA A 1 165 ? 2.550 -8.622 -13.163 1.00 96.44 165 ALA A N 1
ATOM 1217 C CA . ALA A 1 165 ? 2.766 -9.635 -12.136 1.00 96.44 165 ALA A CA 1
ATOM 1218 C C . ALA A 1 165 ? 2.904 -8.999 -10.745 1.00 96.44 165 ALA A C 1
ATOM 1220 O O . ALA A 1 165 ? 2.223 -9.435 -9.820 1.00 96.44 165 ALA A O 1
ATOM 1221 N N . HIS A 1 166 ? 3.687 -7.924 -10.601 1.00 97.69 166 HIS A N 1
ATOM 1222 C CA . HIS A 1 166 ? 3.786 -7.194 -9.331 1.00 97.69 166 HIS A CA 1
ATOM 1223 C C . HIS A 1 166 ? 2.433 -6.651 -8.867 1.00 97.69 166 HIS A C 1
ATOM 1225 O O . HIS A 1 166 ? 2.057 -6.857 -7.713 1.00 97.69 166 HIS A O 1
ATOM 1231 N N . TYR A 1 167 ? 1.677 -6.032 -9.776 1.00 97.94 167 TYR A N 1
ATOM 1232 C CA . TYR A 1 167 ? 0.345 -5.505 -9.484 1.00 97.94 167 TYR A CA 1
ATOM 1233 C C . TYR A 1 167 ? -0.617 -6.605 -9.010 1.00 97.94 167 TYR A C 1
ATOM 1235 O O . TYR A 1 167 ? -1.309 -6.452 -8.004 1.00 97.94 167 TYR A O 1
ATOM 1243 N N . ARG A 1 168 ? -0.656 -7.745 -9.715 1.00 97.81 168 ARG A N 1
ATOM 1244 C CA . ARG A 1 168 ? -1.518 -8.885 -9.365 1.00 97.81 168 ARG A CA 1
ATOM 1245 C C . ARG A 1 168 ? -1.142 -9.502 -8.025 1.00 97.81 168 ARG A C 1
ATOM 1247 O O . ARG A 1 168 ? -2.034 -9.796 -7.236 1.00 97.81 168 ARG A O 1
ATOM 1254 N N . THR A 1 169 ? 0.152 -9.673 -7.765 1.00 98.25 169 THR A N 1
ATOM 1255 C CA . THR A 1 169 ? 0.634 -10.194 -6.483 1.00 98.25 169 THR A CA 1
ATOM 1256 C C . THR A 1 169 ? 0.262 -9.257 -5.338 1.00 98.25 169 THR A C 1
ATOM 1258 O O . THR A 1 169 ? -0.242 -9.724 -4.324 1.00 98.25 169 THR A O 1
ATOM 1261 N N . ALA A 1 170 ? 0.417 -7.942 -5.506 1.00 98.06 170 ALA A N 1
ATOM 1262 C CA . ALA A 1 170 ? -0.023 -6.971 -4.507 1.00 98.06 170 ALA A CA 1
ATOM 1263 C C . ALA A 1 170 ? -1.543 -7.023 -4.267 1.00 98.06 170 ALA A C 1
ATOM 1265 O O . ALA A 1 170 ? -1.958 -7.106 -3.119 1.00 98.06 170 ALA A O 1
ATOM 1266 N N . MET A 1 171 ? -2.375 -7.078 -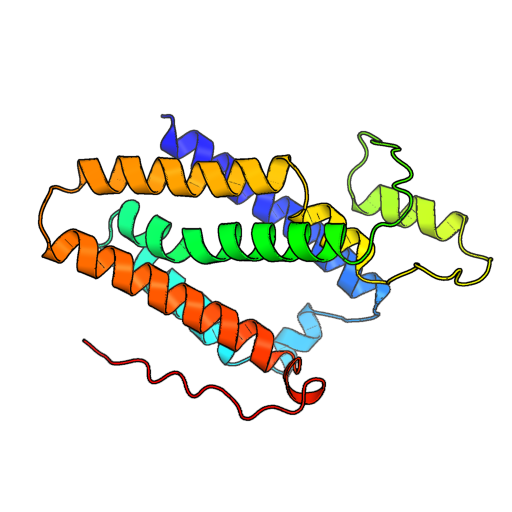5.314 1.00 97.06 171 MET A N 1
ATOM 1267 C CA . MET A 1 171 ? -3.833 -7.245 -5.161 1.00 97.06 171 MET A CA 1
ATOM 1268 C C . MET A 1 171 ? -4.218 -8.533 -4.417 1.00 97.06 171 MET A C 1
ATOM 1270 O O . MET A 1 171 ? -5.147 -8.537 -3.613 1.00 97.06 171 MET A O 1
ATOM 1274 N N . ALA A 1 172 ? -3.516 -9.633 -4.689 1.00 96.56 172 ALA A N 1
ATOM 1275 C CA . ALA A 1 172 ? -3.714 -10.901 -3.997 1.00 96.56 172 ALA A CA 1
ATOM 1276 C C . ALA A 1 172 ? -3.337 -10.801 -2.507 1.00 96.56 172 ALA A C 1
ATOM 1278 O O . ALA A 1 172 ? -4.069 -11.273 -1.642 1.00 96.56 172 ALA A O 1
ATOM 1279 N N . LEU A 1 173 ? -2.215 -10.150 -2.200 1.00 96.94 173 LEU A N 1
ATOM 1280 C CA . LEU A 1 173 ? -1.767 -9.927 -0.826 1.00 96.94 173 LEU A CA 1
ATOM 1281 C C . LEU A 1 173 ? -2.705 -8.988 -0.055 1.00 96.94 173 LEU A C 1
ATOM 1283 O O . LEU A 1 173 ? -2.957 -9.237 1.119 1.00 96.94 173 LEU A O 1
ATOM 1287 N N . GLU A 1 174 ? -3.271 -7.977 -0.715 1.00 95.44 174 GLU A N 1
ATOM 1288 C CA . GLU A 1 174 ? -4.314 -7.114 -0.148 1.00 95.44 174 GLU A CA 1
ATOM 1289 C C . GLU A 1 174 ? -5.572 -7.901 0.215 1.00 95.44 174 GLU A C 1
ATOM 1291 O O . GLU A 1 174 ? -6.090 -7.782 1.324 1.00 95.44 174 GLU A O 1
ATOM 1296 N N . TYR A 1 175 ? -6.042 -8.766 -0.688 1.00 93.69 175 TYR A N 1
ATOM 1297 C CA . TYR A 1 175 ? -7.161 -9.656 -0.385 1.00 93.69 175 TYR A CA 1
ATOM 1298 C C . TYR A 1 175 ? -6.866 -10.515 0.849 1.00 93.69 175 TYR A C 1
ATOM 1300 O O . TYR A 1 175 ? -7.666 -10.548 1.780 1.00 93.69 175 TYR A O 1
ATOM 1308 N N . ALA A 1 176 ? -5.694 -11.157 0.887 1.00 93.38 176 ALA A N 1
ATOM 1309 C CA . ALA A 1 176 ? -5.283 -11.987 2.015 1.00 93.38 176 ALA A CA 1
ATOM 1310 C C . ALA A 1 176 ? -5.153 -11.185 3.323 1.00 93.38 176 ALA A C 1
ATOM 1312 O O . ALA A 1 176 ? -5.414 -11.720 4.398 1.00 93.38 176 ALA A O 1
ATOM 1313 N N . PHE A 1 177 ? -4.755 -9.911 3.251 1.00 93.38 177 PHE A N 1
ATOM 1314 C CA . PHE A 1 177 ? -4.712 -9.013 4.404 1.00 93.38 177 PHE A CA 1
ATOM 1315 C C . PHE A 1 177 ? -6.114 -8.761 4.973 1.00 93.38 177 PHE A C 1
ATOM 1317 O O . PHE A 1 177 ? -6.317 -8.922 6.177 1.00 93.38 177 PHE A O 1
ATOM 1324 N N . PHE A 1 178 ? -7.090 -8.434 4.119 1.00 90.56 178 PHE A N 1
ATOM 1325 C CA . PHE A 1 178 ? -8.481 -8.274 4.547 1.00 90.56 178 PHE A CA 1
ATOM 1326 C C . PHE A 1 178 ? -9.074 -9.586 5.068 1.00 90.56 178 PHE A C 1
ATOM 1328 O O . PHE A 1 178 ? -9.692 -9.592 6.131 1.00 90.56 178 PHE A O 1
ATOM 1335 N N . ASP A 1 179 ? -8.847 -10.703 4.382 1.00 89.25 179 ASP A N 1
ATOM 1336 C CA . ASP A 1 179 ? -9.330 -12.019 4.802 1.00 89.25 179 ASP A CA 1
ATOM 1337 C C . ASP A 1 179 ? -8.800 -12.409 6.196 1.00 89.25 179 ASP A C 1
ATOM 1339 O O . ASP A 1 179 ? -9.568 -12.724 7.110 1.00 89.25 179 ASP A O 1
ATOM 1343 N N . ALA A 1 180 ? -7.491 -12.242 6.421 1.00 86.88 180 ALA A N 1
ATOM 1344 C CA . ALA A 1 180 ? -6.838 -12.556 7.692 1.00 86.88 180 ALA A CA 1
ATOM 1345 C C . ALA A 1 180 ? -7.352 -11.731 8.886 1.00 86.88 180 ALA A C 1
ATOM 1347 O O . ALA A 1 180 ? -7.174 -12.150 10.031 1.00 86.88 180 ALA A O 1
ATOM 1348 N N . SER A 1 181 ? -8.001 -10.586 8.647 1.00 78.56 181 SER A N 1
ATOM 1349 C CA . SER A 1 181 ? -8.663 -9.803 9.702 1.00 78.56 181 SER A CA 1
ATOM 1350 C C . SER A 1 181 ? -9.961 -10.447 10.220 1.00 78.56 181 SER A C 1
ATOM 1352 O O . SER A 1 181 ? -10.555 -9.956 11.179 1.00 78.56 181 SER A O 1
ATOM 1354 N N . GLY A 1 182 ? -10.393 -11.564 9.621 1.00 66.94 182 GLY A N 1
ATOM 1355 C CA . GLY A 1 182 ? -11.606 -12.288 9.994 1.00 66.94 182 GLY A CA 1
ATOM 1356 C C . GLY A 1 182 ? -12.864 -11.811 9.265 1.00 66.94 182 GLY A C 1
ATOM 1357 O O . GLY A 1 182 ? -13.967 -12.175 9.674 1.00 66.94 182 GLY A O 1
ATOM 1358 N N . LEU A 1 183 ? -12.729 -11.035 8.182 1.00 54.16 183 LEU A N 1
ATOM 1359 C CA . LEU A 1 183 ? -13.854 -10.610 7.334 1.00 54.16 183 LEU A CA 1
ATOM 1360 C C . LEU A 1 183 ? -14.640 -11.812 6.770 1.00 54.16 183 LEU A C 1
ATOM 1362 O O . LEU A 1 183 ? -15.872 -11.782 6.766 1.00 54.16 183 LEU A O 1
ATOM 1366 N N . GLU A 1 184 ? -13.970 -12.908 6.393 1.00 44.06 184 GLU A N 1
ATOM 1367 C CA . GLU A 1 184 ? -14.641 -14.151 5.969 1.00 44.06 184 GLU A CA 1
ATOM 1368 C C . GLU A 1 184 ? -15.299 -14.919 7.130 1.00 44.06 184 GLU A C 1
ATOM 1370 O O . GLU A 1 184 ? -16.323 -15.573 6.941 1.00 44.06 184 GLU A O 1
ATOM 1375 N N . ALA A 1 185 ? -14.831 -14.776 8.376 1.00 43.34 185 ALA A N 1
ATOM 1376 C CA . ALA A 1 185 ? -15.540 -15.361 9.521 1.00 43.34 185 ALA A CA 1
ATOM 1377 C C . ALA A 1 185 ? -16.936 -14.725 9.730 1.00 43.34 185 ALA A C 1
ATOM 1379 O O . ALA A 1 185 ? -17.820 -15.351 10.322 1.00 43.34 185 ALA A O 1
ATOM 1380 N N . GLY A 1 186 ? -17.153 -13.509 9.205 1.00 41.69 186 GLY A N 1
ATOM 1381 C CA . GLY A 1 186 ? -18.459 -12.846 9.117 1.00 41.69 186 GLY A CA 1
ATOM 1382 C C . GLY A 1 186 ? -19.229 -13.099 7.810 1.00 41.69 186 GLY A C 1
ATOM 1383 O O . GLY A 1 186 ? -20.459 -13.005 7.796 1.00 41.69 186 GLY A O 1
ATOM 1384 N N . LEU A 1 187 ? -18.547 -13.464 6.722 1.00 42.72 187 LEU A N 1
ATOM 1385 C CA . LEU A 1 187 ? -19.124 -13.755 5.408 1.00 42.72 187 LEU A CA 1
ATOM 1386 C C . LEU A 1 187 ? -18.919 -15.235 5.083 1.00 42.72 187 LEU A C 1
ATOM 1388 O O . LEU A 1 187 ? -17.881 -15.610 4.566 1.00 42.72 187 LEU A O 1
ATOM 1392 N N . LYS A 1 188 ? -19.924 -16.076 5.359 1.00 34.00 188 LYS A N 1
ATOM 1393 C CA . LYS A 1 188 ? -19.931 -17.512 5.012 1.00 34.00 188 LYS A CA 1
ATOM 1394 C C . LYS A 1 188 ? -19.519 -17.752 3.543 1.00 34.00 188 LYS A C 1
ATOM 1396 O O . LYS A 1 188 ? -20.379 -17.751 2.663 1.00 34.00 188 LYS A O 1
ATOM 1401 N N . GLY A 1 189 ? -18.240 -17.996 3.294 1.00 41.91 189 GLY A N 1
ATOM 1402 C CA . GLY A 1 189 ? -17.656 -18.309 1.994 1.00 41.91 189 GLY A CA 1
ATOM 1403 C C . GLY A 1 189 ? -16.301 -18.975 2.205 1.00 41.91 189 GLY A C 1
ATOM 1404 O O . GLY A 1 189 ? -15.625 -18.672 3.180 1.00 41.91 189 GLY A O 1
ATOM 1405 N N . ASP A 1 190 ? -15.966 -19.950 1.361 1.00 36.00 190 ASP A N 1
ATOM 1406 C CA . ASP A 1 190 ? -14.701 -20.680 1.461 1.00 36.00 190 ASP A CA 1
ATOM 1407 C C . ASP A 1 190 ? -13.510 -19.766 1.108 1.00 36.00 190 ASP A C 1
ATOM 1409 O O . ASP A 1 190 ? -13.611 -19.017 0.129 1.00 36.00 190 ASP A O 1
ATOM 1413 N N . PRO A 1 191 ? -12.372 -19.879 1.818 1.00 44.78 191 PRO A N 1
ATOM 1414 C CA . PRO A 1 191 ? -11.205 -19.041 1.578 1.00 44.78 191 PRO A CA 1
ATOM 1415 C C . PRO A 1 191 ? -10.635 -19.235 0.176 1.00 44.78 191 PRO A C 1
ATOM 1417 O O . PRO A 1 191 ? -10.421 -20.359 -0.298 1.00 44.78 191 PRO A O 1
ATOM 1420 N N . VAL A 1 192 ? -10.339 -18.119 -0.492 1.00 44.88 192 VAL A N 1
ATOM 1421 C CA . VAL A 1 192 ? -9.678 -18.116 -1.802 1.00 44.88 192 VAL A CA 1
ATOM 1422 C C . VAL A 1 192 ? -8.201 -18.461 -1.612 1.00 44.88 192 VAL A C 1
ATOM 1424 O O . VAL A 1 192 ? -7.382 -17.623 -1.239 1.00 44.88 192 VAL A O 1
ATOM 1427 N N . ALA A 1 193 ? -7.838 -19.712 -1.896 1.00 36.56 193 ALA A N 1
ATOM 1428 C CA . ALA A 1 193 ? -6.447 -20.149 -1.910 1.00 36.56 193 ALA A CA 1
ATOM 1429 C C . ALA A 1 193 ? -5.661 -19.413 -3.011 1.00 36.56 193 ALA A C 1
ATOM 1431 O O . ALA A 1 193 ? -5.807 -19.690 -4.204 1.00 36.56 193 ALA A O 1
ATOM 1432 N N . LEU A 1 194 ? -4.804 -18.475 -2.611 1.00 40.25 194 LEU A N 1
ATOM 1433 C CA . LEU A 1 194 ? -3.857 -17.815 -3.501 1.00 40.25 194 LEU A CA 1
ATOM 1434 C C . LEU A 1 194 ? -2.590 -18.669 -3.622 1.00 40.25 194 LEU A C 1
ATOM 1436 O O . LEU A 1 194 ? -1.686 -18.596 -2.792 1.00 40.25 194 LEU A O 1
ATOM 1440 N N . GLU A 1 195 ? -2.514 -19.483 -4.676 1.00 35.47 195 GLU A N 1
ATOM 1441 C CA . GLU A 1 195 ? -1.253 -20.102 -5.086 1.00 35.47 195 GLU A CA 1
ATOM 1442 C C . GLU A 1 195 ? -0.322 -19.022 -5.654 1.00 35.47 195 GLU A C 1
ATOM 1444 O O . GLU A 1 195 ? -0.426 -18.623 -6.818 1.00 35.47 195 GLU A O 1
ATOM 1449 N N . VAL A 1 196 ? 0.611 -18.545 -4.830 1.00 37.69 196 VAL A N 1
ATOM 1450 C CA . VAL A 1 196 ? 1.747 -17.749 -5.303 1.00 37.69 196 VAL A CA 1
ATOM 1451 C C . VAL A 1 196 ? 2.634 -18.677 -6.131 1.00 37.69 196 VAL A C 1
ATOM 1453 O O . VAL A 1 196 ? 3.359 -19.511 -5.592 1.00 37.69 196 VAL A O 1
ATOM 1456 N N . ARG A 1 197 ? 2.553 -18.571 -7.459 1.00 32.97 197 ARG A N 1
ATOM 1457 C CA . ARG A 1 197 ? 3.482 -19.267 -8.351 1.00 32.97 197 ARG A CA 1
ATOM 1458 C C . ARG A 1 197 ? 4.812 -18.526 -8.353 1.00 32.97 197 ARG A C 1
ATOM 1460 O O . ARG A 1 197 ? 4.883 -17.399 -8.837 1.00 32.97 197 ARG A O 1
ATOM 1467 N N . GLU A 1 198 ? 5.846 -19.173 -7.829 1.00 32.94 198 GLU A N 1
ATOM 1468 C CA . GLU A 1 198 ? 7.231 -18.773 -8.071 1.00 32.94 198 GLU A CA 1
ATOM 1469 C C . GLU A 1 198 ? 7.514 -18.899 -9.577 1.00 32.94 198 GLU A C 1
ATOM 1471 O O . GLU A 1 198 ? 7.265 -19.949 -10.180 1.00 32.94 198 GLU A O 1
ATOM 1476 N N . GLY A 1 199 ? 7.939 -17.793 -10.188 1.00 38.28 199 GLY A N 1
ATOM 1477 C CA . GLY A 1 199 ? 8.389 -17.711 -11.579 1.00 38.28 199 GLY A CA 1
ATOM 1478 C C . GLY A 1 199 ? 9.902 -17.637 -11.667 1.00 38.28 199 GLY A C 1
ATOM 1479 O O . GLY A 1 199 ? 10.512 -17.080 -10.727 1.00 38.28 199 GLY A O 1
#

pLDDT: mean 78.22, std 21.72, range [32.94, 98.25]

InterPro domains:
  IPR004305 Thiaminase-2/PQQC [PF03070] (10-180)
  IPR016084 Haem oxygenase-like, multi-helical [G3DSA:1.20.910.10] (1-182)
  IPR016084 Haem oxygenase-like, multi-helical [SSF48613] (2-180)
  IPR050967 Thiamine Salvage Pathway TenA [PTHR43198] (8-181)

Foldseek 3Di:
DVVVVLVVVVVVVVVLVVVVVVVLCVVVVHDPVVCCVPPNDDPLVVVLVVLLCVLVVDPPHDLLLNLLLVLQVLVVLLVVLQVVCVVQVDPPPPPPDPDRPNVVVVVVVVVPPDDDDDRDDPCVVSSPVSPDPVSVVSSVSSVVVSVVRLVVVDDDPVSVVSSVLSNVVSNVSVVVVVVSVCPCVVVVDDDDDDDPDDD

Radius of gyration: 19.16 Å; chains: 1; bounding box: 49×44×50 Å